Protein AF-A0A1S1QN30-F1 (afdb_monomer)

Radius of gyration: 29.21 Å; Cα contacts (8 Å, |Δi|>4): 548; chains: 1; bounding box: 42×53×126 Å

Solvent-accessible surface area (backbone atoms only — not comparable to full-atom values): 10586 Å² total; per-residue (Å²): 135,83,89,86,88,84,90,83,82,92,78,92,79,86,80,78,81,79,80,76,79,77,76,73,76,76,69,74,82,75,73,78,68,61,15,25,6,24,27,36,35,36,37,56,84,62,69,38,72,67,46,51,60,7,27,18,94,65,53,40,64,34,69,43,74,57,47,77,44,89,93,39,38,38,30,34,45,30,37,15,28,8,41,53,45,30,8,28,5,30,36,25,46,36,38,34,47,75,49,100,63,28,34,41,36,25,54,29,36,29,11,34,24,37,38,38,85,90,78,63,45,62,48,71,54,31,39,32,37,80,23,33,35,44,39,93,69,73,65,45,76,50,62,47,68,47,56,77,55,38,73,44,79,43,86,101,42,34,39,38,28,30,21,32,68,47,74,45,99,81,48,32,38,36,33,23,24,36,34,38,30,32,72,86,59,51,31,36,40,40,32,11,26,9,24,23,30,50,55,78,64,126

Structure (mmCIF, N/CA/C/O backbone):
data_AF-A0A1S1QN30-F1
#
_entry.id   AF-A0A1S1QN30-F1
#
loop_
_atom_site.group_PDB
_atom_site.id
_atom_site.type_symbol
_atom_site.label_atom_id
_atom_site.label_alt_id
_atom_site.label_comp_id
_atom_site.label_asym_id
_atom_site.label_entity_id
_atom_site.label_seq_id
_atom_site.pdbx_PDB_ins_code
_atom_site.Cartn_x
_atom_site.Cartn_y
_atom_site.Cartn_z
_atom_site.occupancy
_atom_site.B_iso_or_equiv
_atom_site.auth_seq_id
_atom_site.auth_comp_id
_atom_site.auth_asym_id
_atom_site.auth_atom_id
_atom_site.pdbx_PDB_model_num
ATOM 1 N N . MET A 1 1 ? 1.789 -26.932 -103.832 1.00 38.31 1 MET A N 1
ATOM 2 C CA . MET A 1 1 ? 2.333 -28.184 -103.252 1.00 38.31 1 MET A CA 1
ATOM 3 C C . MET A 1 1 ? 2.289 -28.037 -101.737 1.00 38.31 1 MET A C 1
ATOM 5 O O . MET A 1 1 ? 2.856 -27.086 -101.236 1.00 38.31 1 MET A O 1
ATOM 9 N N . LYS A 1 2 ? 1.323 -28.668 -101.064 1.00 40.94 2 LYS A N 1
ATOM 10 C CA . LYS A 1 2 ? 1.320 -30.046 -100.522 1.00 40.94 2 LYS A CA 1
ATOM 11 C C . LYS A 1 2 ? 1.874 -30.065 -99.084 1.00 40.94 2 LYS A C 1
ATOM 13 O O . LYS A 1 2 ? 3.037 -29.765 -98.858 1.00 40.94 2 LYS A O 1
ATOM 18 N N . LEU A 1 3 ? 0.960 -30.361 -98.155 1.00 45.25 3 LEU A N 1
ATOM 19 C CA . LEU A 1 3 ? 1.112 -30.476 -96.702 1.00 45.25 3 LEU A CA 1
ATOM 20 C C . LEU A 1 3 ? 2.223 -31.449 -96.284 1.00 45.25 3 LEU A C 1
ATOM 22 O O . LEU A 1 3 ? 2.358 -32.491 -96.918 1.00 45.25 3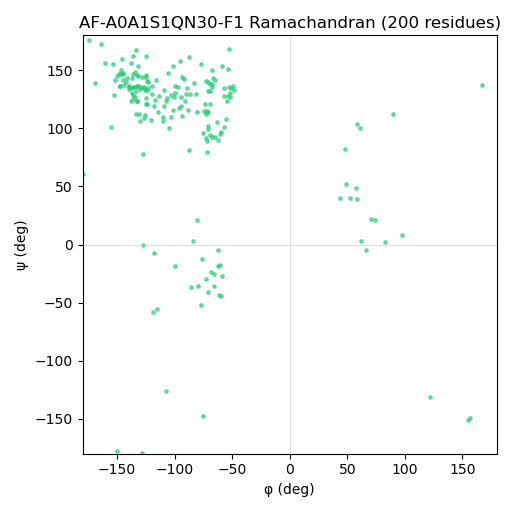 LEU A O 1
ATOM 26 N N . MET A 1 4 ? 2.849 -31.210 -95.123 1.00 40.44 4 MET A N 1
ATOM 27 C CA . MET A 1 4 ? 2.831 -32.198 -94.031 1.00 40.44 4 MET A CA 1
ATOM 28 C C . MET A 1 4 ? 3.371 -31.644 -92.692 1.00 40.44 4 MET A C 1
ATOM 30 O O . MET A 1 4 ? 4.378 -30.939 -92.688 1.00 40.44 4 MET A O 1
ATOM 34 N N . PRO A 1 5 ? 2.725 -31.978 -91.556 1.00 56.19 5 PRO A N 1
ATOM 35 C CA . PRO A 1 5 ? 3.106 -31.560 -90.209 1.00 56.19 5 PRO A CA 1
ATOM 36 C C . PRO A 1 5 ? 3.977 -32.615 -89.502 1.00 56.19 5 PRO A C 1
ATOM 38 O O . PRO A 1 5 ? 3.878 -33.809 -89.785 1.00 56.19 5 PRO A O 1
ATOM 41 N N . ARG A 1 6 ? 4.757 -32.200 -88.497 1.00 50.62 6 ARG A N 1
ATOM 42 C CA . ARG A 1 6 ? 5.312 -33.109 -87.479 1.00 50.62 6 ARG A CA 1
ATOM 43 C C . ARG A 1 6 ? 4.950 -32.607 -86.083 1.00 50.62 6 ARG A C 1
ATOM 45 O O . ARG A 1 6 ? 5.416 -31.563 -85.646 1.00 50.62 6 ARG A O 1
ATOM 52 N N . ARG A 1 7 ? 4.089 -33.371 -85.406 1.00 50.00 7 ARG A N 1
ATOM 53 C CA . ARG A 1 7 ? 3.868 -33.327 -83.955 1.00 50.00 7 ARG A CA 1
ATOM 54 C C . ARG A 1 7 ? 4.846 -34.292 -83.284 1.00 50.00 7 ARG A C 1
ATOM 56 O O . ARG A 1 7 ? 4.927 -35.430 -83.730 1.00 50.00 7 ARG A O 1
ATOM 63 N N . ALA A 1 8 ? 5.489 -33.853 -82.206 1.00 44.16 8 ALA A N 1
ATOM 64 C CA . ALA A 1 8 ? 5.934 -34.606 -81.018 1.00 44.16 8 ALA A CA 1
ATOM 65 C C . ALA A 1 8 ? 6.903 -33.676 -80.257 1.00 44.16 8 ALA A C 1
ATOM 67 O O . ALA A 1 8 ? 7.701 -33.007 -80.892 1.00 44.16 8 ALA A O 1
ATOM 68 N N . GLY A 1 9 ? 6.901 -33.527 -78.940 1.00 44.12 9 GLY A N 1
ATOM 69 C CA . GLY A 1 9 ? 6.248 -34.288 -77.895 1.00 44.12 9 GLY A C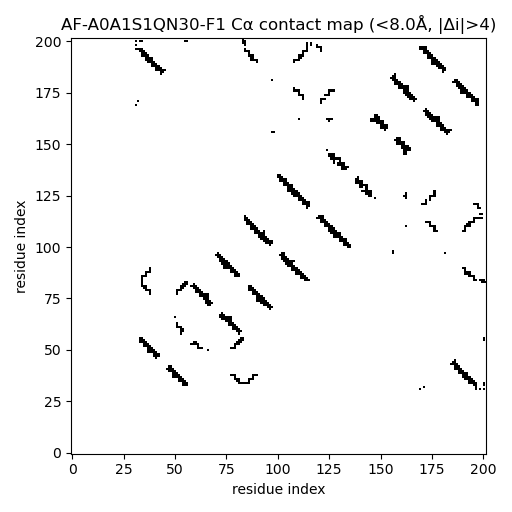A 1
ATOM 70 C C . GLY A 1 9 ? 6.224 -33.490 -76.589 1.00 44.12 9 GLY A C 1
ATOM 71 O O . GLY A 1 9 ? 6.760 -32.392 -76.477 1.00 44.12 9 GLY A O 1
ATOM 72 N N . ARG A 1 10 ? 5.506 -34.067 -75.632 1.00 49.38 10 ARG A N 1
ATOM 73 C CA . ARG A 1 10 ? 5.220 -33.574 -74.286 1.00 49.38 10 ARG A CA 1
ATOM 74 C C . ARG A 1 10 ? 6.487 -33.530 -73.421 1.00 49.38 10 ARG A C 1
ATOM 76 O O . ARG A 1 10 ? 7.163 -34.545 -73.364 1.00 49.38 10 ARG A O 1
ATOM 83 N N . CYS A 1 11 ? 6.687 -32.437 -72.683 1.00 44.84 11 CYS A N 1
ATOM 84 C CA . CYS A 1 11 ? 7.330 -32.356 -71.357 1.00 44.84 11 CYS A CA 1
ATOM 85 C C . CYS A 1 11 ? 6.768 -31.074 -70.706 1.00 44.84 11 CYS A C 1
ATOM 87 O O . CYS A 1 11 ? 6.954 -29.989 -71.239 1.00 44.84 11 CYS A O 1
ATOM 89 N N . ALA A 1 12 ? 5.803 -31.160 -69.788 1.00 48.84 12 ALA A N 1
ATOM 90 C CA . ALA A 1 12 ? 6.022 -31.311 -68.346 1.00 48.84 12 ALA A CA 1
ATOM 91 C C . ALA A 1 12 ? 6.859 -30.157 -67.762 1.00 48.84 12 ALA A C 1
ATOM 93 O O . ALA A 1 12 ? 8.070 -30.109 -67.933 1.00 48.84 12 ALA A O 1
ATOM 94 N N . GLY A 1 13 ? 6.183 -29.240 -67.068 1.00 41.66 13 GLY A N 1
ATOM 95 C CA . GLY A 1 13 ? 6.797 -28.108 -66.377 1.00 41.66 13 GLY A CA 1
ATOM 96 C C . GLY A 1 13 ? 5.739 -27.260 -65.681 1.00 41.66 13 GLY A C 1
ATOM 97 O O . GLY A 1 13 ? 5.527 -26.109 -66.038 1.00 41.66 13 GLY A O 1
ATOM 98 N N . ILE A 1 14 ? 5.008 -27.863 -64.741 1.00 47.94 14 ILE A N 1
ATOM 99 C CA . ILE A 1 14 ? 4.098 -27.145 -63.846 1.00 47.94 14 ILE A CA 1
ATOM 100 C C . ILE A 1 14 ? 4.981 -26.348 -62.880 1.00 47.94 14 ILE A C 1
ATOM 102 O O . ILE A 1 14 ? 5.512 -26.911 -61.927 1.00 47.94 14 ILE A O 1
ATOM 106 N N . LEU A 1 15 ? 5.168 -25.052 -63.132 1.00 43.28 15 LEU A N 1
ATOM 107 C CA . LEU A 1 15 ? 5.733 -24.130 -62.149 1.00 43.28 15 LEU A CA 1
ATOM 108 C C . LEU A 1 15 ? 4.573 -23.587 -61.301 1.00 43.28 15 LEU A C 1
ATOM 110 O O . LEU A 1 15 ? 4.017 -22.525 -61.571 1.00 43.28 15 LEU A O 1
ATOM 114 N N . ALA A 1 16 ? 4.150 -24.364 -60.306 1.00 51.06 16 ALA A N 1
ATOM 115 C CA . ALA A 1 16 ? 3.256 -23.873 -59.267 1.00 51.06 16 ALA A CA 1
ATOM 116 C C . ALA A 1 16 ? 4.079 -22.993 -58.317 1.00 51.06 16 ALA A C 1
ATOM 118 O O . ALA A 1 16 ? 4.755 -23.491 -57.419 1.00 51.06 16 ALA A O 1
ATOM 119 N N . ILE A 1 17 ? 4.061 -21.679 -58.541 1.00 50.22 17 ILE A N 1
ATOM 120 C CA . ILE A 1 17 ? 4.583 -20.702 -57.582 1.00 50.22 17 ILE A CA 1
ATOM 121 C C . ILE A 1 17 ? 3.586 -20.658 -56.421 1.00 50.22 17 ILE A C 1
ATOM 123 O O . ILE A 1 17 ? 2.591 -19.937 -56.455 1.00 50.22 17 ILE A O 1
ATOM 127 N N . ALA A 1 18 ? 3.830 -21.481 -55.403 1.00 48.38 18 ALA A N 1
ATOM 128 C CA . ALA A 1 18 ? 3.188 -21.349 -54.107 1.00 48.38 18 ALA A CA 1
ATOM 129 C C . ALA A 1 18 ? 3.773 -20.110 -53.415 1.00 48.38 18 ALA A C 1
ATOM 131 O O . ALA A 1 18 ? 4.780 -20.183 -52.714 1.00 48.38 18 ALA A O 1
ATOM 132 N N . ALA A 1 19 ? 3.160 -18.950 -53.649 1.00 47.53 19 ALA A N 1
ATOM 133 C CA . ALA A 1 19 ? 3.394 -17.752 -52.856 1.00 47.53 19 ALA A CA 1
ATOM 134 C C . ALA A 1 19 ? 2.750 -17.951 -51.474 1.00 47.53 19 ALA A C 1
ATOM 136 O O . ALA A 1 19 ? 1.635 -17.506 -51.210 1.00 47.53 19 ALA A O 1
ATOM 137 N N . GLY A 1 20 ? 3.438 -18.689 -50.602 1.00 47.06 20 GLY A N 1
ATOM 138 C CA . GLY A 1 20 ? 3.134 -18.722 -49.180 1.00 47.06 20 GLY A CA 1
ATOM 139 C C . GLY A 1 20 ? 3.498 -17.370 -48.586 1.00 47.06 20 GLY A C 1
ATOM 140 O O . GLY A 1 20 ? 4.654 -17.133 -48.249 1.00 47.06 20 GLY A O 1
ATOM 141 N N . VAL A 1 21 ? 2.523 -16.466 -48.494 1.00 51.78 21 VAL A N 1
ATOM 142 C CA . VAL A 1 21 ? 2.657 -15.250 -47.694 1.00 51.78 21 VAL A CA 1
ATOM 143 C C . VAL A 1 21 ? 2.713 -15.704 -46.241 1.00 51.78 21 VAL A C 1
ATOM 145 O O . VAL A 1 21 ? 1.689 -15.919 -45.596 1.00 51.78 21 VAL A O 1
ATOM 148 N N . ALA A 1 22 ? 3.928 -15.915 -45.740 1.00 50.66 22 ALA A N 1
ATOM 149 C CA . ALA A 1 22 ? 4.174 -15.971 -44.315 1.00 50.66 22 ALA A CA 1
ATOM 150 C C . ALA A 1 22 ? 3.859 -14.575 -43.773 1.00 50.66 22 ALA A C 1
ATOM 152 O O . ALA A 1 22 ? 4.702 -13.679 -43.786 1.00 50.66 22 ALA A O 1
ATOM 153 N N . PHE A 1 23 ? 2.617 -14.373 -43.335 1.00 45.59 23 PHE A N 1
ATOM 154 C CA . PHE A 1 23 ? 2.316 -13.332 -42.371 1.00 45.59 23 PHE A CA 1
ATOM 155 C C . PHE A 1 23 ? 3.096 -13.701 -41.111 1.00 45.59 23 PHE A C 1
ATOM 157 O O . PHE A 1 23 ? 2.627 -14.468 -40.273 1.00 45.59 23 PHE A O 1
ATOM 164 N N . ALA A 1 24 ? 4.329 -13.204 -41.014 1.00 49.50 24 ALA A N 1
ATOM 165 C CA . ALA A 1 24 ? 4.974 -13.035 -39.733 1.00 49.50 24 ALA A CA 1
ATOM 166 C C . ALA A 1 24 ? 4.031 -12.131 -38.943 1.00 49.50 24 ALA A C 1
ATOM 168 O O . ALA A 1 24 ? 3.930 -10.934 -39.214 1.00 49.50 24 ALA A O 1
ATOM 169 N N . ALA A 1 25 ? 3.247 -12.736 -38.054 1.00 46.00 25 ALA A N 1
ATOM 170 C CA . ALA A 1 25 ? 2.504 -12.005 -37.057 1.00 46.00 25 ALA A CA 1
ATOM 171 C C . ALA A 1 25 ? 3.557 -11.253 -36.244 1.00 46.00 25 ALA A C 1
ATOM 173 O O . ALA A 1 25 ? 4.218 -11.831 -35.385 1.00 46.00 25 ALA A O 1
ATOM 174 N N . ALA A 1 26 ? 3.774 -9.983 -36.585 1.00 47.62 26 ALA A N 1
ATOM 175 C CA . ALA A 1 26 ? 4.404 -9.047 -35.684 1.00 47.62 26 ALA A CA 1
ATOM 176 C C . ALA A 1 26 ? 3.472 -8.999 -34.477 1.00 47.62 26 ALA A C 1
ATOM 178 O O . ALA A 1 26 ? 2.426 -8.351 -34.508 1.00 47.62 26 ALA A O 1
ATOM 179 N N . SER A 1 27 ? 3.788 -9.796 -33.458 1.00 44.19 27 SER A N 1
ATOM 180 C CA . SER A 1 27 ? 3.180 -9.643 -32.149 1.00 44.19 27 SER A CA 1
ATOM 181 C C . SER A 1 27 ? 3.352 -8.171 -31.776 1.00 44.19 27 SER A C 1
ATOM 183 O O . SER A 1 27 ? 4.473 -7.666 -31.910 1.00 44.19 27 SER A O 1
ATOM 185 N N . PRO A 1 28 ? 2.273 -7.461 -31.402 1.00 49.44 28 PRO A N 1
ATOM 186 C CA . PRO A 1 28 ? 2.380 -6.064 -31.021 1.00 49.44 28 PRO A CA 1
ATOM 187 C C . PRO A 1 28 ? 3.478 -5.954 -29.968 1.00 49.44 28 PRO A C 1
ATOM 189 O O . PRO A 1 28 ? 3.508 -6.748 -29.027 1.00 49.44 28 PRO A O 1
ATOM 192 N N . ALA A 1 29 ? 4.411 -5.022 -30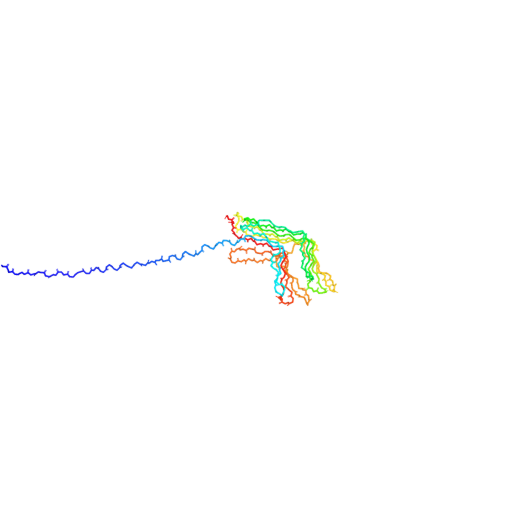.167 1.00 51.94 29 ALA A N 1
ATOM 193 C CA . ALA A 1 29 ? 5.360 -4.663 -29.129 1.00 51.94 29 ALA A CA 1
ATOM 194 C C . ALA A 1 29 ? 4.520 -4.264 -27.914 1.00 51.94 29 ALA A C 1
ATOM 196 O O . ALA A 1 29 ? 3.798 -3.268 -27.963 1.00 51.94 29 ALA A O 1
ATOM 197 N N . SER A 1 30 ? 4.517 -5.110 -26.884 1.00 56.66 30 SER A N 1
ATOM 198 C CA . SER A 1 30 ? 3.850 -4.792 -25.631 1.00 56.66 30 SER A CA 1
ATOM 199 C C . SER A 1 30 ? 4.581 -3.582 -25.082 1.00 56.66 30 SER A C 1
ATOM 201 O O . SER A 1 30 ? 5.732 -3.700 -24.671 1.00 56.66 30 SER A O 1
ATOM 203 N N . ALA A 1 31 ? 3.957 -2.409 -25.169 1.00 61.09 31 ALA A N 1
ATOM 204 C CA . ALA A 1 31 ? 4.489 -1.225 -24.527 1.00 61.09 31 ALA A CA 1
ATOM 205 C C . ALA A 1 31 ? 4.623 -1.546 -23.038 1.00 61.09 31 ALA A C 1
ATOM 207 O O . ALA A 1 31 ? 3.683 -2.054 -22.422 1.00 61.09 31 ALA A O 1
ATOM 208 N N . ALA A 1 32 ? 5.814 -1.315 -22.502 1.00 67.44 32 ALA A N 1
ATOM 209 C CA . ALA A 1 32 ? 6.102 -1.489 -21.095 1.00 67.44 32 ALA A CA 1
ATOM 210 C C . ALA A 1 32 ? 5.075 -0.687 -20.268 1.00 67.44 32 ALA A C 1
ATOM 212 O O . ALA A 1 32 ? 4.848 0.497 -20.527 1.00 67.44 32 ALA A O 1
ATOM 213 N N . SER A 1 33 ? 4.420 -1.348 -19.307 1.00 78.06 33 SER A N 1
ATOM 214 C CA . SER A 1 33 ? 3.526 -0.722 -18.328 1.00 78.06 33 SER A CA 1
ATOM 215 C C . SER A 1 33 ? 4.200 0.504 -17.681 1.00 78.06 33 SER A C 1
ATOM 217 O O . SER A 1 33 ? 5.381 0.418 -17.335 1.00 78.06 33 SER A O 1
ATOM 219 N N . PRO A 1 34 ? 3.499 1.641 -17.516 1.00 86.00 34 PRO A N 1
ATOM 220 C CA . PRO A 1 34 ? 4.087 2.845 -16.939 1.00 86.00 34 PRO A CA 1
ATOM 221 C C . PRO A 1 34 ? 4.432 2.653 -15.457 1.00 86.00 34 PRO A C 1
ATOM 223 O O . PRO A 1 34 ? 3.737 1.933 -14.735 1.00 86.00 34 PRO A O 1
ATOM 226 N N . ASN A 1 35 ? 5.460 3.358 -14.981 1.00 91.31 35 ASN A N 1
ATOM 227 C CA . ASN A 1 35 ? 5.722 3.466 -13.547 1.00 91.31 35 ASN A CA 1
ATOM 228 C C . ASN A 1 35 ? 4.665 4.379 -12.930 1.00 91.31 35 ASN A C 1
ATOM 230 O O . ASN A 1 35 ? 4.269 5.379 -13.532 1.00 91.31 35 ASN A O 1
ATOM 234 N N . ARG A 1 36 ? 4.185 4.041 -11.735 1.00 94.44 36 ARG A N 1
ATOM 235 C CA . ARG A 1 36 ? 3.039 4.726 -11.128 1.00 94.44 36 ARG A CA 1
ATOM 236 C C . ARG A 1 36 ? 3.112 4.713 -9.611 1.00 94.44 36 ARG A C 1
ATOM 238 O O . ARG A 1 36 ? 3.540 3.728 -9.019 1.00 94.44 36 ARG A O 1
ATOM 245 N N . ALA A 1 37 ? 2.658 5.780 -8.971 1.00 95.94 37 ALA A N 1
ATOM 246 C CA . ALA A 1 37 ? 2.544 5.862 -7.522 1.00 95.94 37 ALA A CA 1
ATOM 247 C C . ALA A 1 37 ? 1.207 6.482 -7.115 1.00 95.94 37 ALA A C 1
ATOM 249 O O . ALA A 1 37 ? 0.840 7.518 -7.656 1.00 95.94 37 ALA A O 1
ATOM 250 N N . ASP A 1 38 ? 0.537 5.889 -6.123 1.00 96.00 38 ASP A N 1
ATOM 251 C CA . ASP A 1 38 ? -0.718 6.403 -5.560 1.00 96.00 38 ASP A CA 1
ATOM 252 C C . ASP A 1 38 ? -0.599 6.611 -4.061 1.00 96.00 38 ASP A C 1
ATOM 254 O O . ASP A 1 38 ? -0.077 5.745 -3.352 1.00 96.00 38 ASP A O 1
ATOM 258 N N . ALA A 1 39 ? -1.187 7.686 -3.544 1.00 94.75 39 ALA A N 1
ATOM 259 C CA . ALA A 1 39 ? -1.284 7.854 -2.102 1.00 94.75 39 ALA A CA 1
ATOM 260 C C . ALA A 1 39 ? -2.391 6.977 -1.501 1.00 94.75 39 ALA A C 1
ATOM 262 O O . ALA A 1 39 ? -2.136 6.232 -0.555 1.00 94.75 39 ALA A O 1
ATOM 263 N N . VAL A 1 40 ? -3.616 7.043 -2.029 1.00 93.94 40 VAL A N 1
ATOM 264 C CA . VAL A 1 40 ? -4.773 6.302 -1.493 1.00 93.94 40 VAL A CA 1
ATOM 265 C C . VAL A 1 40 ? -5.667 5.837 -2.631 1.00 93.94 40 VAL A C 1
ATOM 267 O O . VAL A 1 40 ? -5.973 6.611 -3.527 1.00 93.94 40 VAL A O 1
ATOM 270 N N . ARG A 1 41 ? -6.150 4.598 -2.570 1.00 94.00 41 ARG A N 1
ATOM 271 C CA . ARG A 1 41 ? -7.196 4.088 -3.461 1.00 94.00 41 ARG A CA 1
ATOM 272 C C . ARG A 1 41 ? -8.168 3.218 -2.676 1.00 94.00 41 ARG A C 1
ATOM 274 O O . ARG A 1 41 ? -7.753 2.376 -1.877 1.00 94.00 41 ARG A O 1
ATOM 281 N N . LEU A 1 42 ? -9.453 3.431 -2.921 1.00 92.00 42 LEU A N 1
ATOM 282 C CA . LEU A 1 42 ? -10.565 2.736 -2.286 1.00 92.00 42 LEU A CA 1
ATOM 283 C C . LEU A 1 42 ? -11.366 2.030 -3.374 1.00 92.00 42 LEU A C 1
ATOM 285 O O . LEU A 1 42 ? -11.609 2.597 -4.430 1.00 92.00 42 LEU A O 1
ATOM 289 N N . SER A 1 43 ? -11.760 0.788 -3.137 1.00 91.56 43 SER A N 1
ATOM 290 C CA . SER A 1 43 ? -12.558 0.023 -4.096 1.00 91.56 43 SER A CA 1
ATOM 291 C C . SER A 1 43 ? -13.544 -0.874 -3.360 1.00 91.56 43 SER A C 1
ATOM 293 O O . SER A 1 43 ? -13.239 -1.370 -2.275 1.00 91.56 43 SER A O 1
ATOM 295 N N . GLY A 1 44 ? -14.719 -1.099 -3.946 1.00 89.06 44 GLY A N 1
ATOM 296 C CA . GLY A 1 44 ? -15.781 -1.902 -3.342 1.00 89.06 44 GLY A CA 1
ATOM 297 C C . GLY A 1 44 ? -17.074 -1.110 -3.190 1.00 89.06 44 GLY A C 1
ATOM 298 O O . GLY A 1 44 ? -17.522 -0.483 -4.145 1.00 89.06 44 GLY A O 1
ATOM 299 N N . ILE A 1 45 ? -17.680 -1.154 -1.998 1.00 85.69 45 ILE A N 1
ATOM 300 C CA . ILE A 1 45 ? -18.931 -0.429 -1.693 1.00 85.69 45 ILE A CA 1
ATOM 301 C C . ILE A 1 45 ? -18.754 1.082 -1.887 1.00 85.69 45 ILE A C 1
ATOM 303 O O . ILE A 1 45 ? -19.615 1.741 -2.468 1.00 85.69 45 ILE A O 1
ATOM 307 N N . VAL A 1 46 ? -17.633 1.615 -1.401 1.00 80.25 46 VAL A N 1
ATOM 308 C CA . VAL A 1 46 ? -17.201 2.987 -1.652 1.00 80.25 46 VAL A CA 1
ATOM 309 C C . VAL A 1 46 ? -16.069 2.918 -2.664 1.00 80.25 46 VAL A C 1
ATOM 311 O O . VAL A 1 46 ? -14.936 2.578 -2.327 1.00 80.25 46 VAL A O 1
ATOM 314 N N . ASP A 1 47 ? -16.396 3.197 -3.922 1.00 84.81 47 ASP A N 1
ATOM 315 C CA . ASP A 1 47 ? -15.394 3.312 -4.973 1.00 84.81 47 ASP A CA 1
ATOM 316 C C . ASP A 1 47 ? -14.888 4.750 -5.023 1.00 84.81 47 ASP A C 1
ATOM 318 O O . ASP A 1 47 ? -15.637 5.695 -5.284 1.00 84.81 47 ASP A O 1
ATOM 322 N N . HIS A 1 48 ? -13.608 4.908 -4.722 1.00 82.69 48 HIS A N 1
ATOM 323 C CA . HIS A 1 48 ? -12.920 6.178 -4.813 1.00 82.69 48 HIS A CA 1
ATOM 324 C C . HIS A 1 48 ? -11.602 5.917 -5.526 1.00 82.69 48 HIS A C 1
ATOM 326 O O . HIS A 1 48 ? -10.706 5.245 -5.002 1.00 82.69 48 HIS A O 1
ATOM 332 N N . GLY A 1 49 ? -11.510 6.473 -6.736 1.00 84.50 49 GLY A N 1
ATOM 333 C CA . GLY A 1 49 ? -10.312 6.408 -7.557 1.00 84.50 49 GLY A CA 1
ATOM 334 C C . GLY A 1 49 ? -9.059 6.889 -6.815 1.00 84.50 49 GLY A C 1
ATOM 335 O O . GLY A 1 49 ? -9.153 7.470 -5.729 1.00 84.50 49 GLY A O 1
ATOM 336 N N . PRO A 1 50 ? -7.877 6.639 -7.392 1.00 85.44 50 PRO A N 1
ATOM 337 C CA . PRO A 1 50 ? -6.613 7.018 -6.783 1.00 85.44 50 PRO A CA 1
ATOM 338 C C . PRO A 1 50 ? -6.610 8.514 -6.453 1.00 85.44 50 PRO A C 1
ATOM 340 O O . PRO A 1 50 ? -6.851 9.371 -7.303 1.00 85.44 50 PRO A O 1
ATOM 343 N N . VAL A 1 51 ? -6.376 8.817 -5.183 1.00 88.56 51 VAL A N 1
ATOM 344 C CA . VAL A 1 51 ? -6.243 10.175 -4.673 1.00 88.56 51 VAL A CA 1
ATOM 345 C C . VAL A 1 51 ? -4.757 10.476 -4.625 1.00 88.56 51 VAL A C 1
ATOM 347 O O . VAL A 1 51 ? -4.032 9.807 -3.892 1.00 88.56 51 VAL A O 1
ATOM 350 N N . VAL A 1 52 ? -4.338 11.479 -5.401 1.00 91.62 52 VAL A N 1
ATOM 351 C CA . VAL A 1 52 ? -2.932 11.823 -5.669 1.00 91.62 52 VAL A CA 1
ATOM 352 C C . VAL A 1 52 ? -2.200 10.662 -6.343 1.00 91.62 52 VAL A C 1
ATOM 354 O O . VAL A 1 52 ? -1.786 9.699 -5.700 1.00 91.62 52 VAL A O 1
ATOM 357 N N . GLU A 1 53 ? -2.060 10.773 -7.660 1.00 94.69 53 GLU A N 1
ATOM 358 C CA . GLU A 1 53 ? -1.414 9.786 -8.520 1.00 94.69 53 GLU A CA 1
ATOM 359 C C . GLU A 1 53 ? -0.277 10.450 -9.292 1.00 94.69 53 GLU A C 1
ATOM 361 O O . GLU A 1 53 ? -0.470 11.520 -9.858 1.00 94.69 53 GLU A O 1
ATOM 366 N N . SER A 1 54 ? 0.883 9.804 -9.357 1.00 94.94 54 SER A N 1
ATOM 367 C CA . SER A 1 54 ? 1.977 10.157 -10.269 1.00 94.94 54 SER A CA 1
ATOM 368 C C . SER A 1 54 ? 2.211 9.021 -11.254 1.00 94.94 54 SER A C 1
ATOM 370 O O . SER A 1 54 ? 2.156 7.853 -10.870 1.00 94.94 54 SER A O 1
ATOM 372 N N . THR A 1 55 ? 2.509 9.346 -12.509 1.00 93.06 55 THR A N 1
ATOM 373 C CA . THR A 1 55 ? 2.775 8.372 -13.575 1.00 93.06 55 THR A CA 1
ATOM 374 C C . THR A 1 55 ? 4.000 8.763 -14.388 1.00 93.06 55 THR A C 1
ATOM 376 O O . THR A 1 55 ? 4.307 9.939 -14.566 1.00 93.06 55 THR A O 1
ATOM 379 N N . TYR A 1 56 ? 4.711 7.764 -14.901 1.00 89.12 56 TYR A N 1
ATOM 380 C CA . TYR A 1 56 ? 5.796 7.953 -15.847 1.00 89.12 56 TYR A CA 1
ATOM 381 C C . TYR A 1 56 ? 5.674 6.950 -17.005 1.00 89.12 56 TYR A C 1
ATOM 383 O O . TYR A 1 56 ? 5.609 5.747 -16.738 1.00 89.12 56 TYR A O 1
ATOM 391 N N . PRO A 1 57 ? 5.685 7.408 -18.273 1.00 83.31 57 PRO A N 1
ATOM 392 C CA . PRO A 1 57 ? 5.753 8.811 -18.704 1.00 83.31 57 PRO A CA 1
ATOM 393 C C . PRO A 1 57 ? 4.453 9.577 -18.379 1.00 83.31 57 PRO A C 1
ATOM 395 O O . PRO A 1 57 ? 3.363 9.083 -18.652 1.00 83.31 57 PRO A O 1
ATOM 398 N N . GLY A 1 58 ? 4.562 10.771 -17.783 1.00 83.62 58 GLY A N 1
ATOM 399 C CA . GLY A 1 58 ? 3.414 11.538 -17.280 1.00 83.62 58 GLY A CA 1
ATOM 400 C C . GLY A 1 58 ? 3.792 12.529 -16.175 1.00 83.62 58 GLY A C 1
ATOM 401 O O . GLY A 1 58 ? 4.919 13.036 -16.141 1.00 83.62 58 GLY A O 1
ATOM 402 N N . ASP A 1 59 ? 2.853 12.789 -15.264 1.00 82.62 59 ASP A N 1
ATOM 403 C CA . ASP A 1 59 ? 3.082 13.631 -14.089 1.00 82.62 59 ASP A CA 1
ATOM 404 C C . ASP A 1 59 ? 3.993 12.904 -13.096 1.00 82.62 59 ASP A C 1
ATOM 406 O O . ASP A 1 59 ? 3.577 12.005 -12.364 1.00 82.62 59 ASP A O 1
ATOM 410 N N . SER A 1 60 ? 5.268 13.287 -13.091 1.00 89.12 60 SER A N 1
ATOM 411 C CA . SER A 1 60 ? 6.311 12.578 -12.340 1.00 89.12 60 SER A CA 1
ATOM 412 C C . SER A 1 60 ? 6.288 12.859 -10.833 1.00 89.12 60 SER A C 1
ATOM 414 O O . SER A 1 60 ? 6.980 12.182 -10.071 1.00 89.12 60 SER A O 1
ATOM 416 N N . TRP A 1 61 ? 5.530 13.868 -10.398 1.00 94.19 61 TRP A N 1
ATOM 417 C CA . TRP A 1 61 ? 5.426 14.285 -9.005 1.00 94.19 61 TRP A CA 1
ATOM 418 C C . TRP A 1 61 ? 4.073 14.943 -8.738 1.00 94.19 61 TRP A C 1
ATOM 420 O O . TRP A 1 61 ? 3.710 15.886 -9.436 1.00 94.19 61 TRP A O 1
ATOM 430 N N . ASN A 1 62 ? 3.375 14.478 -7.702 1.00 95.00 62 ASN A N 1
ATOM 431 C CA . ASN A 1 62 ? 2.121 15.053 -7.224 1.00 95.00 62 ASN A CA 1
ATOM 432 C C . ASN A 1 62 ? 2.027 14.948 -5.700 1.00 95.00 62 ASN A C 1
ATOM 434 O O . ASN A 1 62 ? 2.395 13.923 -5.115 1.00 95.00 62 ASN A O 1
ATOM 438 N N . ASP A 1 63 ? 1.483 15.980 -5.062 1.00 95.81 63 ASP A N 1
ATOM 439 C CA . ASP A 1 63 ? 1.284 16.053 -3.620 1.00 95.81 63 ASP A CA 1
ATOM 440 C C . ASP A 1 63 ? -0.103 16.598 -3.242 1.00 95.81 63 ASP A C 1
ATOM 442 O O . ASP A 1 63 ? -0.825 17.197 -4.039 1.00 95.81 63 ASP A O 1
ATOM 446 N N . ALA A 1 64 ? -0.502 16.349 -1.997 1.00 94.62 64 ALA A N 1
ATOM 447 C CA . ALA A 1 64 ? -1.626 17.033 -1.371 1.00 94.62 64 ALA A CA 1
ATOM 448 C C . ALA A 1 64 ? -1.346 17.236 0.116 1.00 94.62 64 ALA A C 1
ATOM 450 O O . ALA A 1 64 ? -0.705 16.416 0.772 1.00 94.62 64 ALA A O 1
ATOM 451 N N . THR A 1 65 ? -1.850 18.335 0.669 1.00 94.31 65 THR A N 1
ATOM 452 C CA . THR A 1 65 ? -1.650 18.686 2.082 1.00 94.31 65 THR A CA 1
ATOM 453 C C . THR A 1 65 ? -2.452 17.801 3.032 1.00 94.31 65 THR A C 1
ATOM 455 O O . THR A 1 65 ? -2.027 17.580 4.166 1.00 94.31 65 THR A O 1
ATOM 458 N N . SER A 1 66 ? -3.602 17.299 2.584 1.00 93.12 66 SER A N 1
ATOM 459 C CA . SER A 1 66 ? -4.418 16.327 3.301 1.00 93.12 66 SER A CA 1
ATOM 460 C C . SER A 1 66 ? -5.383 15.608 2.363 1.00 93.12 66 SER A C 1
ATOM 462 O O . SER A 1 66 ? -5.764 16.119 1.309 1.00 93.12 66 SER A O 1
ATOM 464 N N . ILE A 1 67 ? -5.803 14.414 2.776 1.00 92.00 67 ILE A N 1
ATOM 465 C CA . ILE A 1 67 ? -6.887 13.653 2.154 1.00 92.00 67 ILE A CA 1
ATOM 466 C C . ILE A 1 67 ? -7.919 13.361 3.235 1.00 92.00 67 ILE A C 1
ATOM 468 O O . ILE A 1 67 ? -7.575 12.904 4.323 1.00 92.00 67 ILE A O 1
ATOM 472 N N . SER A 1 68 ? -9.196 13.584 2.941 1.00 92.38 68 SER A N 1
ATOM 473 C CA . SER A 1 68 ? -10.277 13.181 3.832 1.00 92.38 68 SER A CA 1
ATOM 474 C C . SER A 1 68 ? -11.424 12.582 3.034 1.00 92.38 68 SER A C 1
ATOM 476 O O . SER A 1 68 ? -11.970 13.213 2.132 1.00 92.38 68 SER A O 1
ATOM 478 N N . VAL A 1 69 ? -11.779 11.352 3.387 1.00 87.06 69 VAL A N 1
ATOM 479 C CA . VAL A 1 69 ? -12.992 10.661 2.968 1.00 87.06 69 VAL A CA 1
ATOM 480 C C . VAL A 1 69 ? -13.868 10.559 4.215 1.00 87.06 69 VAL A C 1
ATOM 482 O O . VAL A 1 69 ? -13.503 9.829 5.147 1.00 87.06 69 VAL A O 1
ATOM 485 N N . PRO A 1 70 ? -14.985 11.308 4.282 1.00 85.75 70 PRO A N 1
ATOM 486 C CA . PRO A 1 70 ? -15.820 11.375 5.472 1.00 85.75 70 PRO A CA 1
ATOM 487 C C . PRO A 1 70 ? -16.154 9.991 6.030 1.00 85.75 70 PRO A C 1
ATOM 489 O O . PRO A 1 70 ? -16.532 9.088 5.289 1.00 85.75 70 PRO A O 1
ATOM 492 N N . SER A 1 71 ? -16.000 9.841 7.348 1.00 82.81 71 SER A N 1
ATOM 493 C CA . SER A 1 71 ? -16.289 8.613 8.106 1.00 82.81 71 SER A CA 1
ATOM 494 C C . SER A 1 71 ? -15.404 7.395 7.817 1.00 82.81 71 SER A C 1
ATOM 496 O O . SER A 1 71 ? -15.546 6.404 8.529 1.00 82.81 71 SER A O 1
ATOM 498 N N . LEU A 1 72 ? -14.484 7.464 6.850 1.00 87.44 72 LEU A N 1
ATOM 499 C CA . LEU A 1 72 ? -13.646 6.331 6.461 1.00 87.44 72 LEU A CA 1
ATOM 500 C C . LEU A 1 72 ? -12.159 6.608 6.663 1.00 87.44 72 LEU A C 1
ATOM 502 O O . LEU A 1 72 ? -11.499 5.886 7.400 1.00 87.44 72 LEU A O 1
ATOM 506 N N . LEU A 1 73 ? -11.616 7.648 6.031 1.00 92.44 73 LEU A N 1
ATOM 507 C CA . LEU A 1 73 ? -10.173 7.866 5.981 1.00 92.44 73 LEU A CA 1
ATOM 508 C C . LEU A 1 73 ? -9.840 9.339 6.153 1.00 92.44 73 LEU A C 1
ATOM 510 O O . LEU A 1 73 ? -10.443 10.211 5.538 1.00 92.44 73 LEU A O 1
ATOM 514 N N . THR A 1 74 ? -8.836 9.624 6.965 1.00 94.81 74 THR A N 1
ATOM 515 C CA . THR A 1 74 ? -8.151 10.913 6.982 1.00 94.81 74 THR A CA 1
ATOM 516 C C . THR A 1 74 ? -6.658 10.654 6.909 1.00 94.81 74 THR A C 1
ATOM 518 O O . THR A 1 74 ? -6.140 9.782 7.599 1.00 94.81 74 THR A O 1
ATOM 521 N N . ALA A 1 75 ? -5.968 11.394 6.059 1.00 95.00 75 ALA A N 1
ATOM 522 C CA . ALA A 1 75 ? -4.522 11.409 5.980 1.00 95.00 75 ALA A CA 1
ATOM 523 C C . ALA A 1 75 ? -4.046 12.861 5.947 1.00 95.00 75 ALA A C 1
ATOM 525 O O . ALA A 1 75 ? -4.718 13.744 5.406 1.00 95.00 75 ALA A O 1
ATOM 526 N N . GLY A 1 76 ? -2.890 13.102 6.550 1.00 95.62 76 GLY A N 1
ATOM 527 C CA . GLY A 1 76 ? -2.156 14.352 6.427 1.00 95.62 76 GLY A CA 1
ATOM 528 C C . GLY A 1 76 ? -1.460 14.463 5.066 1.00 95.62 76 GLY A C 1
ATOM 529 O O . GLY A 1 76 ? -1.974 13.950 4.068 1.00 95.62 76 GLY A O 1
ATOM 530 N N . PRO A 1 77 ? -0.289 15.122 5.010 1.00 95.94 77 PRO A N 1
ATOM 531 C CA . PRO A 1 77 ? 0.424 15.327 3.762 1.00 95.94 77 PRO A CA 1
ATOM 532 C C . PRO A 1 77 ? 0.741 14.012 3.061 1.00 95.94 77 PRO A C 1
ATOM 534 O O . PRO A 1 77 ? 1.233 13.057 3.679 1.00 95.94 77 PRO A O 1
ATOM 537 N N . VAL A 1 78 ? 0.484 13.994 1.760 1.00 96.81 78 VAL A N 1
ATOM 538 C CA . VAL A 1 78 ? 0.808 12.884 0.877 1.00 96.81 78 VAL A CA 1
ATOM 539 C C . VAL A 1 78 ? 1.653 13.371 -0.284 1.00 96.81 78 VAL A C 1
ATOM 541 O O . VAL A 1 78 ? 1.469 14.484 -0.771 1.00 96.81 78 VAL A O 1
ATOM 544 N N . ALA A 1 79 ? 2.569 12.527 -0.734 1.00 96.75 79 ALA A N 1
ATOM 545 C CA . ALA A 1 79 ? 3.400 12.794 -1.896 1.00 96.75 79 ALA A CA 1
ATOM 546 C C . ALA A 1 79 ? 3.599 11.505 -2.687 1.00 96.75 79 ALA A C 1
ATOM 548 O O . ALA A 1 79 ? 3.814 10.435 -2.116 1.00 96.75 79 ALA A O 1
ATOM 549 N N . THR A 1 80 ? 3.548 11.621 -4.004 1.00 97.38 80 THR A N 1
ATOM 550 C CA . THR A 1 80 ? 3.789 10.532 -4.946 1.00 97.38 80 THR A CA 1
ATOM 551 C C . THR A 1 80 ? 4.824 10.973 -5.962 1.00 97.38 80 THR A C 1
ATOM 553 O O . THR A 1 80 ? 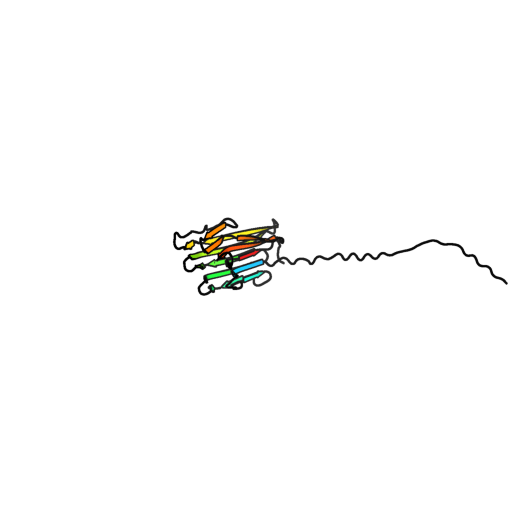4.889 12.147 -6.328 1.00 97.38 80 THR A O 1
ATOM 556 N N . VAL A 1 81 ? 5.664 10.033 -6.379 1.00 96.88 81 VAL A N 1
ATOM 557 C CA . VAL A 1 81 ? 6.722 10.254 -7.361 1.00 96.88 81 VAL A CA 1
ATOM 558 C C . VAL A 1 81 ? 6.769 9.052 -8.287 1.00 96.88 81 VAL A C 1
ATOM 560 O O . VAL A 1 81 ? 6.779 7.917 -7.813 1.00 96.88 81 VAL A O 1
ATOM 563 N N . ALA A 1 82 ? 6.851 9.293 -9.589 1.00 95.44 82 ALA A N 1
ATOM 564 C CA . ALA A 1 82 ? 7.111 8.271 -10.593 1.00 95.44 82 ALA A CA 1
ATOM 565 C C . ALA A 1 82 ? 8.137 8.808 -11.596 1.00 95.44 82 ALA A C 1
ATOM 567 O O . ALA A 1 82 ? 7.950 9.870 -12.180 1.00 95.44 82 ALA A O 1
ATOM 568 N N . ILE A 1 83 ? 9.233 8.083 -11.790 1.00 93.19 83 ILE A N 1
ATOM 569 C CA . ILE A 1 83 ? 10.289 8.389 -12.764 1.00 93.19 83 ILE A CA 1
ATOM 570 C C . ILE A 1 83 ? 10.559 7.152 -13.629 1.00 93.19 83 ILE A C 1
ATOM 572 O O . ILE A 1 83 ? 9.942 6.109 -13.426 1.00 93.19 83 ILE A O 1
ATOM 576 N N . SER A 1 84 ? 11.497 7.231 -14.575 1.00 90.31 84 SER A N 1
ATOM 577 C CA . SER A 1 84 ? 11.785 6.147 -15.532 1.00 90.31 84 SER A CA 1
ATOM 578 C C . SER A 1 84 ? 12.191 4.811 -14.913 1.00 90.31 84 SER A C 1
ATOM 580 O O . SER A 1 84 ? 11.944 3.771 -15.518 1.00 90.31 84 SER A O 1
ATOM 582 N N . THR A 1 85 ? 12.776 4.817 -13.714 1.00 91.56 85 THR A N 1
ATOM 583 C CA . THR A 1 85 ? 13.294 3.608 -13.052 1.00 91.56 85 THR A CA 1
ATOM 584 C C . THR A 1 85 ? 12.783 3.407 -11.630 1.00 91.56 85 THR A C 1
ATOM 586 O O . THR A 1 85 ? 13.177 2.445 -10.983 1.00 91.56 85 THR A O 1
ATOM 589 N N . ALA A 1 86 ? 11.942 4.293 -11.100 1.00 93.81 86 ALA A N 1
ATOM 590 C CA . ALA A 1 86 ? 11.483 4.194 -9.719 1.00 93.81 86 ALA A CA 1
ATOM 591 C C . ALA A 1 86 ? 10.118 4.845 -9.524 1.00 93.81 86 ALA A C 1
ATOM 593 O O . ALA A 1 86 ? 9.746 5.779 -10.234 1.00 93.81 86 ALA A O 1
ATOM 594 N N . ALA A 1 87 ? 9.403 4.385 -8.507 1.00 96.75 87 ALA A N 1
ATOM 595 C CA . ALA A 1 87 ? 8.178 5.004 -8.037 1.00 96.75 87 ALA A CA 1
ATOM 596 C C . ALA A 1 87 ? 8.134 4.943 -6.511 1.00 96.75 87 ALA A C 1
ATOM 598 O O . ALA A 1 87 ? 8.586 3.971 -5.905 1.00 96.75 87 ALA A O 1
ATOM 599 N N . SER A 1 88 ? 7.602 5.985 -5.879 1.00 97.12 88 SER A N 1
ATOM 600 C CA . SER A 1 88 ? 7.414 6.010 -4.430 1.00 97.12 88 SER A CA 1
ATOM 601 C C . SER A 1 88 ? 6.170 6.787 -4.029 1.00 97.12 88 SER A C 1
ATOM 603 O O . SER A 1 88 ? 5.766 7.731 -4.707 1.00 97.12 88 SER A O 1
ATOM 605 N N . ALA A 1 89 ? 5.569 6.388 -2.914 1.00 97.75 89 ALA A N 1
ATOM 606 C CA . ALA A 1 89 ? 4.434 7.067 -2.313 1.00 97.75 89 ALA A CA 1
ATOM 607 C C . ALA A 1 89 ? 4.656 7.203 -0.807 1.00 97.75 89 ALA A C 1
ATOM 609 O O . ALA A 1 89 ? 5.085 6.262 -0.140 1.00 97.75 89 ALA A O 1
ATOM 610 N N . THR A 1 90 ? 4.363 8.384 -0.272 1.00 97.44 90 THR A N 1
ATOM 611 C CA . THR A 1 90 ? 4.455 8.691 1.156 1.00 97.44 90 THR A CA 1
ATOM 612 C C . THR A 1 90 ? 3.132 9.262 1.638 1.00 97.44 90 THR A C 1
ATOM 614 O O . THR A 1 90 ? 2.567 10.146 0.997 1.00 97.44 90 THR A O 1
ATOM 617 N N . VAL A 1 91 ? 2.648 8.779 2.779 1.00 97.38 91 VAL A N 1
ATOM 618 C CA . VAL A 1 91 ? 1.414 9.237 3.426 1.00 97.38 91 VAL A CA 1
ATOM 619 C C . VAL A 1 91 ? 1.697 9.471 4.902 1.00 97.38 91 VAL A C 1
ATOM 621 O O . VAL A 1 91 ? 2.147 8.559 5.588 1.00 97.38 91 VAL A O 1
ATOM 624 N N . SER A 1 92 ? 1.442 10.676 5.404 1.00 97.06 92 SER A N 1
ATOM 625 C CA . SER A 1 92 ? 1.657 11.015 6.818 1.00 97.06 92 SER A CA 1
ATOM 626 C C . SER A 1 92 ? 0.340 11.106 7.583 1.00 97.06 92 SER A C 1
ATOM 628 O O . SER A 1 92 ? -0.669 11.528 7.026 1.00 97.06 92 SER A O 1
ATOM 630 N N . GLY A 1 93 ? 0.347 10.756 8.869 1.00 95.31 93 GLY A N 1
ATOM 631 C CA . GLY A 1 93 ? -0.790 10.919 9.778 1.00 95.31 93 GLY A CA 1
ATOM 632 C C . GLY A 1 93 ? -2.056 10.211 9.300 1.00 95.31 93 GLY A C 1
ATOM 633 O O . GLY A 1 93 ? -3.119 10.826 9.240 1.00 95.31 93 GLY A O 1
ATOM 634 N N . LEU A 1 94 ? -1.940 8.940 8.912 1.00 96.12 94 LEU A N 1
ATOM 635 C CA . LEU A 1 94 ? -3.082 8.140 8.494 1.00 96.12 94 LEU A CA 1
ATOM 636 C C . LEU A 1 94 ? -3.962 7.801 9.700 1.00 96.12 94 LEU A C 1
ATOM 638 O O . LEU A 1 94 ? -3.484 7.260 10.695 1.00 96.12 94 LEU A O 1
ATOM 642 N N . SER A 1 95 ? -5.265 8.002 9.538 1.00 95.62 95 SER A N 1
ATOM 643 C CA . SER A 1 95 ? -6.324 7.426 10.356 1.00 95.62 95 SER A CA 1
ATOM 644 C C . SER A 1 95 ? -7.385 6.818 9.438 1.00 95.62 95 SER A C 1
ATOM 646 O O . SER A 1 95 ? -8.067 7.526 8.698 1.00 95.62 95 SER A O 1
ATOM 648 N N . LEU A 1 96 ? -7.499 5.494 9.450 1.00 94.00 96 LEU A N 1
ATOM 649 C CA . LEU A 1 96 ? -8.469 4.723 8.678 1.00 94.00 96 LEU A CA 1
ATOM 650 C C . LEU A 1 96 ? -9.428 4.033 9.651 1.00 94.00 96 LEU A C 1
ATOM 652 O O . LEU A 1 96 ? -9.032 3.142 10.404 1.00 94.00 96 LEU A O 1
ATOM 656 N N . ALA A 1 97 ? -10.696 4.424 9.628 1.00 93.00 97 ALA A N 1
ATOM 657 C CA . ALA A 1 97 ? -11.759 3.737 10.340 1.00 93.00 97 ALA A CA 1
ATOM 658 C C . ALA A 1 97 ? -12.063 2.416 9.622 1.00 93.00 97 ALA A C 1
ATOM 660 O O . ALA A 1 97 ? -12.550 2.405 8.497 1.00 93.00 97 ALA A O 1
ATOM 661 N N . LEU A 1 98 ? -11.759 1.289 10.264 1.00 89.44 98 LEU A N 1
ATOM 662 C CA . LEU A 1 98 ? -12.042 -0.039 9.710 1.00 89.44 98 LEU A CA 1
ATOM 663 C C . LEU A 1 98 ? -13.476 -0.464 10.043 1.00 89.44 98 LEU A C 1
ATOM 665 O O . LEU A 1 98 ? -14.144 -1.124 9.257 1.00 89.44 98 LEU A O 1
ATOM 669 N N . THR A 1 99 ? -13.937 -0.091 11.239 1.00 89.00 99 THR A N 1
ATOM 670 C CA . THR A 1 99 ? -15.324 -0.188 11.709 1.00 89.00 99 THR A CA 1
ATOM 671 C C . THR A 1 99 ? -15.591 0.941 12.708 1.00 89.00 99 THR A C 1
ATOM 673 O O . THR A 1 99 ? -14.698 1.718 13.038 1.00 89.00 99 THR A O 1
ATOM 676 N N . THR A 1 100 ? -16.793 0.993 13.284 1.00 85.75 100 THR A N 1
ATOM 677 C CA . THR A 1 100 ? -17.102 1.888 14.414 1.00 85.75 100 THR A CA 1
ATOM 678 C C . THR A 1 100 ? -16.276 1.605 15.672 1.00 85.75 100 THR A C 1
ATOM 680 O O . THR A 1 100 ? -16.198 2.456 16.553 1.00 85.75 100 THR A O 1
ATOM 683 N N . ALA A 1 101 ? -15.674 0.418 15.773 1.00 86.81 101 ALA A N 1
ATOM 684 C CA . ALA A 1 101 ? -14.981 -0.057 16.965 1.00 86.81 101 ALA A CA 1
ATOM 685 C C . ALA A 1 101 ? -13.480 -0.312 16.736 1.00 86.81 101 ALA A C 1
ATOM 687 O O . ALA A 1 101 ? -12.759 -0.597 17.692 1.00 86.81 101 ALA A O 1
ATOM 688 N N . ALA A 1 102 ? -13.006 -0.228 15.488 1.00 91.25 102 ALA A N 1
ATOM 689 C CA . ALA A 1 102 ? -11.617 -0.480 15.131 1.00 91.25 102 ALA A CA 1
ATOM 690 C C . ALA A 1 102 ? -11.095 0.545 14.124 1.00 91.25 102 ALA A C 1
ATOM 692 O O . ALA A 1 102 ? -11.752 0.820 13.119 1.00 91.25 102 ALA A O 1
ATOM 693 N N . ALA A 1 103 ? -9.890 1.057 14.365 1.00 94.44 103 ALA A N 1
ATOM 694 C CA . ALA A 1 103 ? -9.227 2.001 13.478 1.00 94.44 103 ALA A CA 1
ATOM 695 C C . ALA A 1 103 ? -7.746 1.654 13.312 1.00 94.44 103 ALA A C 1
ATOM 697 O O . ALA A 1 103 ? -7.077 1.223 14.248 1.00 94.44 103 ALA A O 1
ATOM 698 N N . LEU A 1 104 ? -7.227 1.863 12.111 1.00 95.00 104 LEU A N 1
ATOM 699 C CA . LEU A 1 104 ? -5.805 1.831 11.817 1.00 95.00 104 LEU A CA 1
ATOM 700 C C . LEU A 1 104 ? -5.267 3.259 11.890 1.00 95.00 104 LEU A C 1
ATOM 702 O O . LEU A 1 104 ? -5.776 4.141 11.206 1.00 95.00 104 LEU A O 1
ATOM 706 N N . ASN A 1 105 ? -4.217 3.471 12.674 1.00 96.56 105 ASN A N 1
ATOM 707 C CA . ASN A 1 105 ? -3.500 4.739 12.719 1.00 96.56 105 ASN A CA 1
ATOM 708 C C . ASN A 1 105 ? -2.023 4.503 12.402 1.00 96.56 105 ASN A C 1
ATOM 710 O O . ASN A 1 105 ? -1.458 3.508 12.852 1.00 96.56 105 ASN A O 1
ATOM 714 N N . ALA A 1 106 ? -1.404 5.394 11.634 1.00 96.62 106 ALA A N 1
ATOM 715 C CA . ALA A 1 106 ? 0.029 5.360 11.355 1.00 96.62 106 ALA A CA 1
ATOM 716 C C . ALA A 1 106 ? 0.576 6.780 11.180 1.00 96.62 106 ALA A C 1
ATOM 718 O O . ALA A 1 106 ? -0.033 7.601 10.493 1.00 96.62 106 ALA A O 1
ATOM 719 N N . ASP A 1 107 ? 1.738 7.059 11.768 1.00 96.62 107 ASP A N 1
ATOM 720 C CA . ASP A 1 107 ? 2.379 8.376 11.684 1.00 96.62 107 ASP A CA 1
ATOM 721 C C . ASP A 1 107 ? 2.916 8.637 10.279 1.00 96.62 107 ASP A C 1
ATOM 723 O O . ASP A 1 107 ? 2.792 9.740 9.748 1.00 96.62 107 ASP A O 1
ATOM 727 N N . SER A 1 108 ? 3.501 7.614 9.662 1.00 96.38 108 SER A N 1
ATOM 728 C CA . SER A 1 108 ? 3.959 7.667 8.282 1.00 96.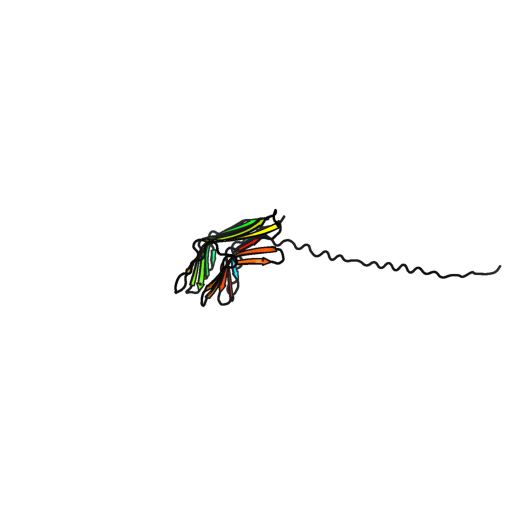38 108 SER A CA 1
ATOM 729 C C . SER A 1 108 ? 3.837 6.307 7.616 1.00 96.38 108 SER A C 1
ATOM 731 O O . SER A 1 108 ? 3.985 5.259 8.239 1.00 96.38 108 SER A O 1
ATOM 733 N N . LEU A 1 109 ? 3.561 6.322 6.325 1.00 97.38 109 LEU A N 1
ATOM 734 C CA . LEU A 1 109 ? 3.576 5.167 5.451 1.00 97.38 109 LEU A CA 1
ATOM 735 C C . LEU A 1 109 ? 4.417 5.523 4.246 1.00 97.38 109 LEU A C 1
ATOM 737 O O . LEU A 1 109 ? 4.267 6.603 3.677 1.00 97.38 109 LEU A O 1
ATOM 741 N N . TYR A 1 110 ? 5.279 4.602 3.862 1.00 97.94 110 TYR A N 1
ATOM 742 C CA . TYR A 1 110 ? 6.107 4.720 2.682 1.00 97.94 110 TYR A CA 1
ATOM 743 C C . TYR A 1 110 ? 6.032 3.422 1.893 1.00 97.94 110 TYR A C 1
ATOM 745 O O . TYR A 1 110 ? 6.138 2.338 2.471 1.00 97.94 110 TYR A O 1
ATOM 753 N N . SER A 1 111 ? 5.895 3.541 0.581 1.00 97.81 111 SER A N 1
ATOM 754 C CA . SER A 1 111 ? 6.187 2.485 -0.380 1.00 97.81 111 SER A CA 1
ATOM 755 C C . SER A 1 111 ? 7.178 3.015 -1.402 1.00 97.81 111 SER A C 1
ATOM 757 O O . SER A 1 111 ? 7.114 4.180 -1.804 1.00 97.81 111 SER A O 1
ATOM 759 N N . GLY A 1 112 ? 8.076 2.152 -1.853 1.00 97.00 112 GLY A N 1
ATOM 760 C CA . GLY A 1 112 ? 9.011 2.488 -2.911 1.00 97.00 112 GLY A CA 1
ATOM 761 C C . GLY A 1 112 ? 9.412 1.257 -3.692 1.00 97.00 112 GLY A C 1
ATOM 762 O O . GLY A 1 112 ? 9.608 0.189 -3.118 1.00 97.00 112 GLY A O 1
ATOM 763 N N . CYS A 1 113 ? 9.556 1.418 -4.996 1.00 96.25 113 CYS A N 1
ATOM 764 C CA . CYS A 1 113 ? 10.142 0.422 -5.872 1.00 96.25 113 CYS A CA 1
ATOM 765 C C . CYS A 1 113 ? 11.181 1.074 -6.783 1.00 96.25 113 CYS A C 1
ATOM 767 O O . CYS A 1 113 ? 11.115 2.273 -7.070 1.00 96.25 113 CYS A O 1
ATOM 769 N N . ALA A 1 114 ? 12.152 0.279 -7.216 1.00 94.81 114 ALA A N 1
ATOM 770 C CA . ALA A 1 114 ? 13.194 0.699 -8.133 1.00 94.81 114 ALA A CA 1
ATOM 771 C C . ALA A 1 114 ? 13.626 -0.467 -9.026 1.00 94.81 114 ALA A C 1
ATOM 773 O O . ALA A 1 114 ? 13.831 -1.586 -8.548 1.00 94.81 114 ALA A O 1
ATOM 774 N N . TYR A 1 115 ? 13.787 -0.173 -10.311 1.00 92.94 115 TYR A N 1
ATOM 775 C CA . TYR A 1 115 ? 14.416 -1.026 -11.303 1.00 92.94 115 TYR A CA 1
ATOM 776 C C . TYR A 1 115 ? 15.913 -0.724 -11.371 1.00 92.94 115 TYR A C 1
ATOM 778 O O . TYR A 1 115 ? 16.330 0.413 -11.608 1.00 92.94 115 TYR A O 1
ATOM 786 N N . ASP A 1 116 ? 16.727 -1.754 -11.165 1.00 91.12 116 ASP A N 1
ATOM 787 C CA . ASP A 1 116 ? 18.173 -1.676 -11.301 1.00 91.12 116 ASP A CA 1
ATOM 788 C C . ASP A 1 116 ? 18.587 -2.108 -12.716 1.00 91.12 116 ASP A C 1
ATOM 790 O O . ASP A 1 116 ? 18.517 -3.281 -13.077 1.00 91.12 116 ASP A O 1
ATOM 794 N N . VAL A 1 117 ? 19.057 -1.146 -13.515 1.00 87.25 117 VAL A N 1
ATOM 795 C CA . VAL A 1 117 ? 19.447 -1.352 -14.923 1.00 87.25 117 VAL A CA 1
ATOM 796 C C . VAL A 1 117 ? 20.667 -2.275 -15.071 1.00 87.25 117 VAL A C 1
ATOM 798 O O . VAL A 1 117 ? 20.849 -2.898 -16.114 1.00 87.25 117 VAL A O 1
ATOM 801 N N . GLY A 1 118 ? 21.525 -2.368 -14.051 1.00 88.31 118 GLY A N 1
ATOM 802 C CA . GLY A 1 118 ? 22.737 -3.189 -14.101 1.00 88.31 118 GLY A CA 1
ATOM 803 C C . GLY A 1 118 ? 22.463 -4.673 -13.863 1.00 88.31 118 GLY A C 1
ATOM 804 O O . GLY A 1 118 ? 23.108 -5.526 -14.470 1.00 88.31 118 GLY A O 1
ATOM 805 N N . SER A 1 119 ? 21.509 -4.977 -12.985 1.00 88.75 119 SER A N 1
ATOM 806 C CA . SER A 1 119 ? 21.106 -6.341 -12.626 1.00 88.75 119 SER A CA 1
ATOM 807 C C . SER A 1 119 ? 19.845 -6.820 -13.348 1.00 88.75 119 SER A C 1
ATOM 809 O O . SER A 1 119 ? 19.617 -8.026 -13.412 1.00 88.75 119 SER A O 1
ATOM 811 N N . GLY A 1 120 ? 19.042 -5.904 -13.897 1.00 85.44 120 GLY A N 1
ATOM 812 C CA . GLY A 1 120 ? 17.747 -6.208 -14.506 1.00 85.44 120 GLY A CA 1
ATOM 813 C C . GLY A 1 120 ? 16.677 -6.603 -13.486 1.00 85.44 120 GLY A C 1
ATOM 814 O O . GLY A 1 120 ? 15.725 -7.293 -13.838 1.00 85.44 120 GLY A O 1
ATOM 815 N N . VAL A 1 121 ? 16.843 -6.225 -12.214 1.00 88.69 121 VAL A N 1
ATOM 816 C CA . VAL A 1 121 ? 15.957 -6.633 -11.115 1.00 88.69 121 VAL A CA 1
ATOM 817 C C . VAL A 1 121 ? 15.130 -5.446 -10.633 1.00 88.69 121 VAL A C 1
ATOM 819 O O . VAL A 1 121 ? 15.665 -4.371 -10.361 1.00 88.69 121 VAL A O 1
ATOM 822 N N . VAL A 1 122 ? 13.824 -5.660 -10.464 1.00 92.31 122 VAL A N 1
ATOM 823 C CA . VAL A 1 122 ? 12.952 -4.732 -9.736 1.00 92.31 122 VAL A CA 1
ATOM 824 C C . VAL A 1 122 ? 12.936 -5.127 -8.271 1.00 92.31 122 VAL A C 1
ATOM 826 O O . VAL A 1 122 ? 12.706 -6.280 -7.916 1.00 92.31 122 VAL A O 1
ATOM 829 N N . SER A 1 123 ? 13.170 -4.155 -7.406 1.00 93.81 123 SER A N 1
ATOM 830 C CA . SER A 1 123 ? 13.088 -4.331 -5.963 1.00 93.81 123 SER A CA 1
ATOM 831 C C . SER A 1 123 ? 12.139 -3.309 -5.372 1.00 93.81 123 SER A C 1
ATOM 833 O O . SER A 1 123 ? 11.851 -2.274 -5.976 1.00 93.81 123 SER A O 1
ATOM 835 N N . GLY A 1 124 ? 11.675 -3.567 -4.157 1.00 94.81 124 GLY A N 1
ATOM 836 C CA . GLY A 1 124 ? 11.082 -2.499 -3.388 1.00 94.81 124 GLY A CA 1
ATOM 837 C C . GLY A 1 124 ? 10.710 -2.878 -1.974 1.00 94.81 124 GLY A C 1
ATOM 838 O O . GLY A 1 124 ? 10.905 -4.004 -1.506 1.00 94.81 124 GLY A O 1
ATOM 839 N N . THR A 1 125 ? 10.254 -1.862 -1.264 1.00 95.56 125 THR A N 1
ATOM 840 C CA . THR A 1 125 ? 10.159 -1.850 0.185 1.00 95.56 125 THR A CA 1
ATOM 841 C C . THR A 1 125 ? 8.938 -1.058 0.622 1.00 95.56 125 THR A C 1
ATOM 843 O O . THR A 1 125 ? 8.398 -0.227 -0.112 1.00 95.56 125 THR A O 1
ATOM 846 N N . ALA A 1 126 ? 8.510 -1.318 1.852 1.00 97.19 126 ALA A N 1
ATOM 847 C CA . ALA A 1 126 ? 7.532 -0.494 2.532 1.00 97.19 126 ALA A CA 1
ATOM 848 C C . ALA A 1 126 ? 7.965 -0.254 3.976 1.00 97.19 126 ALA A C 1
ATOM 850 O O . ALA A 1 126 ? 8.574 -1.125 4.604 1.00 97.19 126 ALA A O 1
ATOM 851 N N . GLN A 1 127 ? 7.633 0.925 4.494 1.00 97.25 127 GLN A N 1
ATOM 852 C CA . GLN A 1 127 ? 7.919 1.324 5.867 1.00 97.25 127 GLN A CA 1
ATOM 853 C C . GLN A 1 127 ? 6.675 1.921 6.517 1.00 97.25 127 GLN A C 1
ATOM 855 O O . GLN A 1 127 ? 5.877 2.595 5.865 1.00 97.25 127 GLN A O 1
ATOM 860 N N . ILE A 1 128 ? 6.520 1.666 7.814 1.00 96.81 128 ILE A N 1
ATOM 861 C CA . ILE A 1 128 ? 5.370 2.084 8.617 1.00 96.81 128 ILE A CA 1
ATOM 862 C C . ILE A 1 128 ? 5.879 2.768 9.890 1.00 96.81 128 ILE A C 1
ATOM 864 O O . ILE A 1 128 ? 6.363 2.120 10.816 1.00 96.81 128 ILE A O 1
ATOM 868 N N . GLY A 1 129 ? 5.763 4.088 9.964 1.00 94.81 129 GLY A N 1
ATOM 869 C CA . GLY A 1 129 ? 6.035 4.863 11.169 1.00 94.81 129 GLY A CA 1
ATOM 870 C C . GLY A 1 129 ? 4.922 4.688 12.199 1.00 94.81 129 GLY A C 1
ATOM 871 O O . GLY A 1 129 ? 3.765 4.989 11.911 1.00 94.81 129 GLY A O 1
ATOM 872 N N . SER A 1 130 ? 5.279 4.197 13.390 1.00 91.94 130 SER A N 1
ATOM 873 C CA . SER A 1 130 ? 4.406 4.082 14.576 1.00 91.94 130 SER A CA 1
ATOM 874 C C . SER A 1 130 ? 2.986 3.561 14.297 1.00 91.94 130 SER A C 1
ATOM 876 O O . SER A 1 130 ? 2.006 4.057 14.853 1.00 91.94 130 SER A O 1
ATOM 878 N N . GLY A 1 131 ? 2.846 2.575 13.410 1.00 93.06 131 GLY A N 1
ATOM 879 C CA . GLY A 1 131 ? 1.536 2.042 13.051 1.00 93.06 131 GLY A CA 1
ATOM 880 C C . GLY A 1 131 ? 0.900 1.256 14.198 1.00 93.06 131 GLY A C 1
ATOM 881 O O . GLY A 1 131 ? 1.567 0.447 14.842 1.00 93.06 131 GLY A O 1
ATOM 882 N N . GLN A 1 132 ? -0.399 1.431 14.424 1.00 95.88 132 GLN A N 1
ATOM 883 C CA . GLN A 1 132 ? -1.174 0.603 15.344 1.00 95.88 132 GLN A CA 1
ATOM 884 C C . GLN A 1 132 ? -2.628 0.451 14.901 1.00 95.88 132 GLN A C 1
ATOM 886 O O . GLN A 1 132 ? -3.243 1.376 14.369 1.00 95.88 132 GLN A O 1
ATOM 891 N N . ILE A 1 133 ? -3.205 -0.712 15.181 1.00 94.75 133 ILE A N 1
ATOM 892 C CA . ILE A 1 133 ? -4.637 -0.965 15.032 1.00 94.75 133 ILE A CA 1
ATOM 893 C C . ILE A 1 133 ? -5.261 -0.875 16.420 1.00 94.75 133 ILE A C 1
ATOM 895 O O . ILE A 1 133 ? -4.961 -1.690 17.295 1.00 94.75 133 ILE A O 1
ATOM 899 N N . THR A 1 134 ? -6.139 0.098 16.631 1.00 93.38 134 THR A N 1
ATOM 900 C CA . THR A 1 134 ? -6.982 0.156 17.822 1.00 93.38 134 THR A CA 1
ATOM 901 C C . THR A 1 134 ? -8.174 -0.768 17.614 1.00 93.38 134 THR A C 1
ATOM 903 O O . THR A 1 134 ? -8.839 -0.731 16.582 1.00 93.38 134 THR A O 1
ATOM 906 N N . THR A 1 135 ? -8.428 -1.636 18.585 1.00 90.25 135 THR A N 1
ATOM 907 C CA . THR A 1 135 ? -9.609 -2.507 18.633 1.00 90.25 135 THR A CA 1
ATOM 908 C C . THR A 1 135 ? -10.197 -2.438 20.045 1.00 90.25 135 THR A C 1
ATOM 910 O O . THR A 1 135 ? -9.507 -1.955 20.945 1.00 90.25 135 THR A O 1
ATOM 913 N N . PRO A 1 136 ? -11.423 -2.935 20.300 1.00 84.06 136 PRO A N 1
ATOM 914 C CA . PRO A 1 136 ? -12.039 -2.906 21.635 1.00 84.06 136 PRO A CA 1
ATOM 915 C C . PRO A 1 136 ? -11.284 -3.692 22.720 1.00 84.06 136 PRO A C 1
ATOM 917 O O . PRO A 1 136 ? -11.694 -3.682 23.877 1.00 84.06 136 PRO A O 1
ATOM 920 N N . GLY A 1 137 ? -10.218 -4.405 22.349 1.00 84.75 137 GLY A N 1
ATOM 921 C CA . GLY A 1 137 ? -9.307 -5.079 23.263 1.00 84.75 137 GLY A CA 1
ATOM 922 C C . GLY A 1 137 ? -7.956 -4.370 23.342 1.00 84.75 137 GLY A C 1
ATOM 923 O O . GLY A 1 137 ? -7.866 -3.181 23.638 1.00 84.75 137 GLY A O 1
ATOM 924 N N . ALA A 1 138 ? -6.888 -5.126 23.098 1.00 87.75 138 ALA A N 1
ATOM 925 C CA . ALA A 1 138 ? -5.539 -4.583 23.069 1.00 87.75 138 ALA A CA 1
ATOM 926 C C . ALA A 1 138 ? -5.225 -3.969 21.690 1.00 87.75 138 ALA A C 1
ATOM 928 O O . ALA A 1 138 ? -5.578 -4.563 20.663 1.00 87.75 138 ALA A O 1
ATOM 929 N N . PRO A 1 139 ? -4.544 -2.812 21.641 1.00 91.56 139 PRO A N 1
ATOM 930 C CA . PRO A 1 139 ? -4.021 -2.290 20.390 1.00 91.56 139 PRO A CA 1
ATOM 931 C C . PRO A 1 139 ? -2.950 -3.232 19.829 1.00 91.56 139 PRO A C 1
ATOM 933 O O . PRO A 1 139 ? -2.144 -3.799 20.568 1.00 91.56 139 PRO A O 1
ATOM 936 N N . ILE A 1 140 ? -2.945 -3.391 18.508 1.00 93.75 140 ILE A N 1
ATOM 937 C CA . ILE A 1 140 ? -1.975 -4.218 17.788 1.00 93.75 140 ILE A CA 1
ATOM 938 C C . ILE A 1 140 ? -0.961 -3.275 17.147 1.00 93.75 140 ILE A C 1
ATOM 940 O O . ILE A 1 140 ? -1.303 -2.555 16.210 1.00 93.75 140 ILE A O 1
ATOM 944 N N . ALA A 1 141 ? 0.273 -3.268 17.647 1.00 94.88 141 ALA A N 1
ATOM 945 C CA . ALA A 1 141 ? 1.356 -2.502 17.038 1.00 94.88 141 ALA A CA 1
ATOM 946 C C . ALA A 1 141 ? 1.781 -3.133 15.703 1.00 94.88 141 ALA A C 1
ATOM 948 O O . ALA A 1 141 ? 1.874 -4.356 15.579 1.00 94.88 141 ALA A O 1
ATOM 949 N N . LEU A 1 142 ? 2.052 -2.293 14.710 1.00 94.94 142 LEU A N 1
ATOM 950 C CA . LEU A 1 142 ? 2.566 -2.704 13.411 1.00 94.94 142 LEU A CA 1
ATOM 951 C C . LEU A 1 142 ? 4.094 -2.670 13.423 1.00 94.94 142 LEU A C 1
ATOM 953 O O . LEU A 1 142 ? 4.711 -1.783 14.012 1.00 94.94 142 LEU A O 1
ATOM 957 N N . ALA A 1 143 ? 4.715 -3.634 12.747 1.00 94.25 143 ALA A N 1
ATOM 958 C CA . ALA A 1 143 ? 6.157 -3.618 12.549 1.00 94.25 143 ALA A CA 1
ATOM 959 C C . ALA A 1 143 ? 6.550 -2.453 11.630 1.00 94.25 143 ALA A C 1
ATOM 961 O O . ALA A 1 143 ? 5.907 -2.233 10.606 1.00 94.25 143 ALA A O 1
ATOM 962 N N . THR A 1 144 ? 7.635 -1.747 11.961 1.00 95.19 144 THR A N 1
ATOM 963 C CA . THR A 1 144 ? 8.107 -0.600 11.170 1.00 95.19 144 THR A CA 1
ATOM 964 C C . THR A 1 144 ? 8.583 -0.985 9.773 1.00 95.19 144 THR A C 1
ATOM 966 O O . THR A 1 144 ? 8.356 -0.247 8.823 1.00 95.19 144 THR A O 1
ATOM 969 N N . ASN A 1 145 ? 9.210 -2.154 9.640 1.00 95.38 145 ASN A N 1
ATOM 970 C CA . ASN A 1 145 ? 9.653 -2.714 8.363 1.00 95.38 145 ASN A CA 1
ATOM 971 C C . ASN A 1 145 ? 9.095 -4.140 8.250 1.00 95.38 145 ASN A C 1
ATOM 973 O O . ASN A 1 145 ? 9.804 -5.103 8.559 1.00 95.38 145 ASN A O 1
ATOM 977 N N . PRO A 1 146 ? 7.804 -4.295 7.918 1.00 95.56 146 PRO A N 1
ATOM 978 C CA . PRO A 1 146 ? 7.197 -5.610 7.819 1.00 95.56 146 PRO A CA 1
ATOM 979 C C . PRO A 1 146 ? 7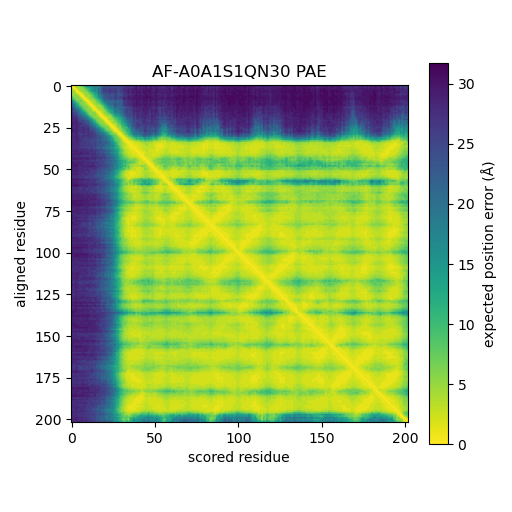.804 -6.385 6.644 1.00 95.56 146 PRO A C 1
ATOM 981 O O . PRO A 1 146 ? 8.089 -5.822 5.581 1.00 95.56 146 PRO A O 1
ATOM 984 N N . ALA A 1 147 ? 7.978 -7.696 6.824 1.00 96.56 147 ALA A N 1
ATOM 985 C CA . ALA A 1 147 ? 8.374 -8.575 5.730 1.00 96.56 147 ALA A CA 1
ATOM 986 C C . ALA A 1 147 ? 7.336 -8.501 4.589 1.00 96.56 147 ALA A C 1
ATOM 988 O O . ALA A 1 147 ? 6.165 -8.195 4.856 1.00 96.56 147 ALA A O 1
ATOM 989 N N . PRO A 1 148 ? 7.726 -8.776 3.331 1.00 96.69 148 PRO A N 1
ATOM 990 C CA . PRO A 1 148 ? 6.781 -8.801 2.221 1.00 96.69 148 PRO A CA 1
ATOM 991 C C . PRO A 1 148 ? 5.567 -9.687 2.527 1.00 96.69 148 PRO A C 1
ATOM 993 O O . PRO A 1 148 ? 5.715 -10.806 3.017 1.00 96.69 148 PRO A O 1
ATOM 996 N N . ASN A 1 149 ? 4.372 -9.181 2.223 1.00 97.00 149 ASN A N 1
ATOM 997 C CA . ASN A 1 149 ? 3.088 -9.856 2.415 1.00 97.00 149 ASN A CA 1
ATOM 998 C C . ASN A 1 149 ? 2.796 -10.260 3.875 1.00 97.00 149 ASN A C 1
ATOM 1000 O O . ASN A 1 149 ? 2.226 -11.320 4.133 1.00 97.00 149 ASN A O 1
ATOM 1004 N N . THR A 1 150 ? 3.153 -9.413 4.846 1.00 97.06 150 THR A N 1
ATOM 1005 C CA . THR A 1 150 ? 2.820 -9.654 6.259 1.00 97.06 150 THR A CA 1
ATOM 1006 C C . THR A 1 150 ? 1.320 -9.472 6.484 1.00 97.06 150 THR A C 1
ATOM 1008 O O . THR A 1 150 ? 0.810 -8.358 6.384 1.00 97.06 150 THR A O 1
ATOM 1011 N N . VAL A 1 151 ? 0.605 -10.547 6.822 1.00 96.69 151 VAL A N 1
ATOM 1012 C CA . VAL A 1 151 ? -0.851 -10.515 7.037 1.00 96.69 151 VAL A CA 1
ATOM 1013 C C . VAL A 1 151 ? -1.191 -10.444 8.525 1.00 96.69 151 VAL A C 1
ATOM 1015 O O . VAL A 1 151 ? -0.730 -11.254 9.325 1.00 96.69 151 VAL A O 1
ATOM 1018 N N . ILE A 1 152 ? -2.066 -9.508 8.882 1.00 94.88 152 ILE A N 1
ATOM 1019 C CA . ILE A 1 152 ? -2.654 -9.341 10.209 1.00 94.88 152 ILE A CA 1
ATOM 1020 C C . ILE A 1 152 ? -4.161 -9.538 10.077 1.00 94.88 152 ILE A C 1
ATOM 1022 O O . ILE A 1 152 ? -4.846 -8.809 9.359 1.00 94.88 152 ILE A O 1
ATOM 1026 N N . SER A 1 153 ? -4.691 -10.535 10.779 1.00 93.38 153 SER A N 1
ATOM 1027 C CA . SER A 1 153 ? -6.135 -10.770 10.837 1.00 93.38 153 SER A CA 1
ATOM 1028 C C . SER A 1 153 ? -6.755 -9.934 11.950 1.00 93.38 153 SER A C 1
ATOM 1030 O O . SER A 1 153 ? -6.288 -9.975 13.087 1.00 93.38 153 SER A O 1
ATOM 1032 N N . ILE A 1 154 ? -7.817 -9.200 11.626 1.00 90.12 154 ILE A N 1
ATOM 1033 C CA . ILE A 1 154 ? -8.567 -8.369 12.566 1.00 90.12 154 ILE A CA 1
ATOM 1034 C C . ILE A 1 154 ? -9.931 -9.039 12.773 1.00 90.12 154 ILE A C 1
ATOM 1036 O O . ILE A 1 154 ? -10.769 -9.016 11.862 1.00 90.12 154 ILE A O 1
ATOM 1040 N N . PRO A 1 155 ? -10.167 -9.671 13.938 1.00 87.81 155 PRO A N 1
ATOM 1041 C CA . PRO A 1 155 ? -11.397 -10.410 14.199 1.00 87.81 155 PRO A CA 1
ATOM 1042 C C . PRO A 1 155 ? -12.648 -9.571 13.929 1.00 87.81 155 PRO A C 1
ATOM 1044 O O . PRO A 1 155 ? -12.711 -8.411 14.325 1.00 87.81 155 PRO A O 1
ATOM 1047 N N . ALA A 1 156 ? -13.636 -10.172 13.260 1.00 85.19 156 ALA A N 1
ATOM 1048 C CA . ALA A 1 156 ? -14.911 -9.551 12.878 1.00 85.19 156 ALA A CA 1
ATOM 1049 C C . ALA A 1 156 ? -14.828 -8.335 11.927 1.00 85.19 156 ALA A C 1
ATOM 1051 O O . ALA A 1 156 ? -15.866 -7.771 11.591 1.00 85.19 156 ALA A O 1
ATOM 1052 N N . VAL A 1 157 ? -13.633 -7.956 11.458 1.00 88.81 157 VAL A N 1
ATOM 1053 C CA . VAL A 1 157 ? -13.428 -6.809 10.559 1.00 88.81 157 VAL A CA 1
ATOM 1054 C C . VAL A 1 157 ? -12.903 -7.255 9.199 1.00 88.81 157 VAL A C 1
ATOM 1056 O O . VAL A 1 157 ? -13.509 -6.950 8.174 1.00 88.81 157 VAL A O 1
ATOM 1059 N N . GLY A 1 158 ? -11.789 -7.991 9.168 1.00 92.38 158 GLY A N 1
ATOM 1060 C CA . GLY A 1 158 ? -11.139 -8.366 7.916 1.00 92.38 158 GLY A CA 1
ATOM 1061 C C . GLY A 1 158 ? -9.649 -8.649 8.067 1.00 92.38 158 GLY A C 1
ATOM 1062 O O . GLY A 1 158 ? -9.182 -9.074 9.124 1.00 92.38 158 GLY A O 1
ATOM 1063 N N . THR A 1 159 ? -8.896 -8.418 6.997 1.00 94.94 159 THR A N 1
ATOM 1064 C CA . THR A 1 159 ? -7.453 -8.684 6.940 1.00 94.94 159 THR A CA 1
ATOM 1065 C C . THR A 1 159 ? -6.693 -7.449 6.494 1.00 94.94 159 THR A C 1
ATOM 1067 O O . THR A 1 159 ? -7.061 -6.812 5.507 1.00 94.94 159 THR A O 1
ATOM 1070 N N . LEU A 1 160 ? -5.596 -7.155 7.180 1.00 95.44 160 LEU A N 1
ATOM 1071 C CA . LEU A 1 160 ? -4.632 -6.137 6.800 1.00 95.44 160 LEU A CA 1
ATOM 1072 C C . LEU A 1 160 ? -3.373 -6.827 6.277 1.00 95.44 160 LEU A C 1
ATOM 1074 O O . LEU A 1 160 ? -2.808 -7.672 6.959 1.00 95.44 160 LEU A O 1
ATOM 1078 N N . THR A 1 161 ? -2.929 -6.481 5.077 1.00 97.19 161 THR A N 1
ATOM 1079 C CA . THR A 1 161 ? -1.653 -6.934 4.519 1.00 97.19 161 THR A CA 1
ATOM 1080 C C . THR A 1 161 ? -0.702 -5.751 4.483 1.00 97.19 161 THR A C 1
ATOM 1082 O O . THR A 1 161 ? -0.991 -4.743 3.841 1.00 97.19 161 THR A O 1
ATOM 1085 N N . LEU A 1 162 ? 0.415 -5.865 5.188 1.00 97.00 162 LEU A N 1
ATOM 1086 C CA . LEU A 1 162 ? 1.490 -4.883 5.186 1.00 97.00 162 LEU A CA 1
ATOM 1087 C C . LEU A 1 162 ? 2.537 -5.280 4.150 1.00 97.00 162 LEU A C 1
ATOM 1089 O O . LEU A 1 162 ? 2.827 -6.471 4.001 1.00 97.00 162 LEU A O 1
ATOM 1093 N N . ASN A 1 163 ? 3.126 -4.285 3.483 1.00 97.50 163 ASN A N 1
ATOM 1094 C CA . ASN A 1 163 ? 4.125 -4.497 2.434 1.00 97.50 163 ASN A CA 1
ATOM 1095 C C . ASN A 1 163 ? 3.645 -5.549 1.418 1.00 97.50 163 ASN A C 1
ATOM 1097 O O . ASN A 1 163 ? 4.303 -6.567 1.194 1.00 97.50 163 ASN A O 1
ATOM 1101 N N . ARG A 1 164 ? 2.433 -5.367 0.877 1.00 97.56 164 ARG A N 1
ATOM 1102 C CA . ARG A 1 164 ? 1.866 -6.306 -0.094 1.00 97.56 164 ARG A CA 1
ATOM 1103 C C . ARG A 1 164 ? 2.623 -6.148 -1.404 1.00 97.56 164 ARG A C 1
ATOM 1105 O O . ARG A 1 164 ? 2.526 -5.099 -2.030 1.00 97.56 164 ARG A O 1
ATOM 1112 N N . GLN A 1 165 ? 3.333 -7.190 -1.816 1.00 97.00 165 GLN A N 1
ATOM 1113 C CA . GLN A 1 165 ? 4.118 -7.196 -3.048 1.00 97.00 165 GLN A CA 1
ATOM 1114 C C . GLN A 1 165 ? 3.512 -8.181 -4.038 1.00 97.00 165 GLN A C 1
ATOM 1116 O O . GLN A 1 165 ? 3.252 -9.338 -3.695 1.00 97.00 165 GLN A O 1
ATOM 1121 N N . ARG A 1 166 ? 3.258 -7.709 -5.257 1.00 95.50 166 ARG A N 1
ATOM 1122 C CA . ARG A 1 166 ? 2.697 -8.498 -6.353 1.00 95.50 166 ARG A CA 1
ATOM 1123 C C . ARG A 1 166 ? 3.510 -8.249 -7.606 1.00 95.50 166 ARG A C 1
ATOM 1125 O O . ARG A 1 166 ? 3.626 -7.106 -8.035 1.00 95.50 166 ARG A O 1
ATOM 1132 N N . GLU A 1 167 ? 4.027 -9.321 -8.177 1.00 93.50 167 GLU A N 1
ATOM 1133 C CA . GLU A 1 167 ? 4.727 -9.296 -9.453 1.00 93.50 167 GLU A CA 1
ATOM 1134 C C . GLU A 1 167 ? 3.776 -9.790 -10.545 1.00 93.50 167 GLU A C 1
ATOM 1136 O O . GLU A 1 167 ? 3.128 -10.833 -10.400 1.00 93.50 167 GLU A O 1
ATOM 1141 N N . ALA A 1 168 ? 3.634 -9.001 -11.603 1.00 89.94 168 ALA A N 1
ATOM 1142 C CA . ALA A 1 168 ? 2.863 -9.368 -12.779 1.00 89.94 168 ALA A CA 1
ATOM 1143 C C . ALA A 1 168 ? 3.739 -10.136 -13.791 1.00 89.94 168 ALA A C 1
ATOM 1145 O O . ALA A 1 168 ? 4.965 -10.056 -13.733 1.00 89.94 168 ALA A O 1
ATOM 1146 N N . PRO A 1 169 ? 3.144 -10.886 -14.742 1.00 86.19 169 PRO A N 1
ATOM 1147 C CA . PRO A 1 169 ? 3.906 -11.665 -15.726 1.00 86.19 169 PRO A CA 1
ATOM 1148 C C . PRO A 1 169 ? 4.823 -10.838 -16.639 1.00 86.19 169 PRO A C 1
ATOM 1150 O O . PRO A 1 169 ? 5.706 -11.402 -17.277 1.00 86.19 169 PRO A O 1
ATOM 1153 N N . ASP A 1 170 ? 4.592 -9.527 -16.728 1.00 82.69 170 ASP A N 1
ATOM 1154 C CA . ASP A 1 170 ? 5.419 -8.566 -17.462 1.00 82.69 170 ASP A CA 1
ATOM 1155 C C . ASP A 1 170 ? 6.622 -8.056 -16.641 1.00 82.69 170 ASP A C 1
ATOM 1157 O O . ASP A 1 170 ? 7.361 -7.204 -17.120 1.00 82.69 170 ASP A O 1
ATOM 1161 N N . GLY A 1 171 ? 6.826 -8.564 -15.418 1.00 86.19 171 GLY A N 1
ATOM 1162 C CA . GLY A 1 171 ? 7.880 -8.128 -14.498 1.00 86.19 171 GLY A CA 1
ATOM 1163 C C . GLY A 1 171 ? 7.516 -6.881 -13.687 1.00 86.19 171 GLY A C 1
ATOM 1164 O O . GLY A 1 171 ? 8.325 -6.406 -12.891 1.00 86.19 171 GLY A O 1
ATOM 1165 N N . THR A 1 172 ? 6.301 -6.346 -13.841 1.00 90.94 172 THR A N 1
ATOM 1166 C CA . THR A 1 172 ? 5.862 -5.184 -13.067 1.00 90.94 172 THR A CA 1
ATOM 1167 C C . THR A 1 172 ? 5.680 -5.557 -11.597 1.00 90.94 172 THR A C 1
ATOM 1169 O O . THR A 1 172 ? 4.843 -6.395 -11.251 1.00 90.94 172 THR A O 1
ATOM 1172 N N . LEU A 1 173 ? 6.415 -4.884 -10.713 1.00 94.81 173 LEU A N 1
ATOM 1173 C CA . LEU A 1 173 ? 6.291 -5.014 -9.268 1.00 94.81 173 LEU A CA 1
ATOM 1174 C C . LEU A 1 173 ? 5.352 -3.936 -8.727 1.00 94.81 173 LEU A C 1
ATOM 1176 O O . LEU A 1 173 ? 5.624 -2.742 -8.827 1.00 94.81 173 LEU A O 1
ATOM 1180 N N . THR A 1 174 ? 4.256 -4.367 -8.110 1.00 96.19 174 THR A N 1
ATOM 1181 C CA . THR A 1 174 ? 3.341 -3.513 -7.346 1.00 96.19 174 THR A CA 1
ATOM 1182 C C . THR A 1 174 ? 3.572 -3.715 -5.860 1.00 96.19 174 THR A C 1
ATOM 1184 O O . THR A 1 174 ? 3.519 -4.845 -5.369 1.00 96.19 174 THR A O 1
ATOM 1187 N N . ILE A 1 175 ? 3.761 -2.617 -5.139 1.00 97.50 175 ILE A N 1
ATOM 1188 C CA . ILE A 1 175 ? 3.986 -2.588 -3.699 1.00 97.50 175 ILE A CA 1
ATOM 1189 C C . ILE A 1 175 ? 2.941 -1.690 -3.070 1.00 97.50 175 ILE A C 1
ATOM 1191 O O . ILE A 1 175 ? 2.879 -0.507 -3.382 1.00 97.50 175 ILE A O 1
ATOM 1195 N N . ASP A 1 176 ? 2.151 -2.248 -2.164 1.00 97.56 176 ASP A N 1
ATOM 1196 C CA . ASP A 1 176 ? 1.239 -1.487 -1.321 1.00 97.56 176 ASP A CA 1
ATOM 1197 C C . ASP A 1 176 ? 1.807 -1.478 0.106 1.00 97.56 176 ASP A C 1
ATOM 1199 O O . ASP A 1 176 ? 2.022 -2.548 0.690 1.00 97.56 176 ASP A O 1
ATOM 1203 N N . ALA A 1 177 ? 2.040 -0.303 0.698 1.00 97.12 177 ALA A N 1
ATOM 1204 C CA . ALA A 1 177 ? 2.513 -0.238 2.083 1.00 97.12 177 ALA A CA 1
ATOM 1205 C C . ALA A 1 177 ? 1.484 -0.858 3.033 1.00 97.12 177 ALA A C 1
ATOM 1207 O O . ALA A 1 177 ? 1.831 -1.657 3.909 1.00 97.12 177 ALA A O 1
ATOM 1208 N N . VAL A 1 178 ? 0.209 -0.529 2.808 1.00 97.00 178 VAL A N 1
ATOM 1209 C CA . VAL A 1 178 ? -0.930 -1.093 3.527 1.00 97.00 178 VAL A CA 1
ATOM 1210 C C . VAL A 1 178 ? -2.045 -1.440 2.548 1.00 97.00 178 VAL A C 1
ATOM 1212 O O . VAL A 1 178 ? -2.498 -0.605 1.767 1.00 97.00 178 VAL A O 1
ATOM 1215 N N . ALA A 1 179 ? -2.535 -2.672 2.644 1.00 96.62 179 ALA A N 1
ATOM 1216 C CA . ALA A 1 179 ? -3.702 -3.161 1.932 1.00 96.62 179 ALA A CA 1
ATOM 1217 C C . ALA A 1 179 ? -4.700 -3.774 2.920 1.00 96.62 179 ALA A C 1
ATOM 1219 O O . ALA A 1 179 ? -4.462 -4.851 3.467 1.00 96.62 179 ALA A O 1
ATOM 1220 N N . ALA A 1 180 ? -5.826 -3.106 3.148 1.00 9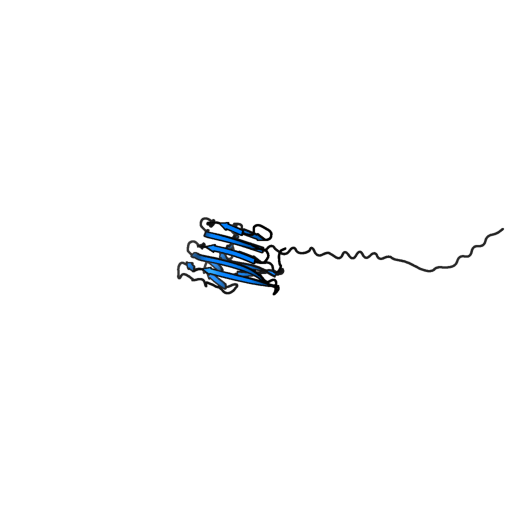4.94 180 ALA A N 1
ATOM 1221 C CA . ALA A 1 180 ? -6.918 -3.617 3.966 1.00 94.94 180 ALA A CA 1
ATOM 1222 C C . ALA A 1 180 ? -7.992 -4.249 3.078 1.00 94.94 180 ALA A C 1
ATOM 1224 O O . ALA A 1 180 ? -8.380 -3.672 2.067 1.00 94.94 180 ALA A O 1
ATOM 1225 N N . SER A 1 181 ? -8.484 -5.415 3.479 1.00 94.94 181 SER A N 1
ATOM 1226 C CA . SER A 1 181 ? -9.661 -6.074 2.915 1.00 94.94 181 SER A CA 1
ATOM 1227 C C . SER A 1 181 ? -10.677 -6.239 4.038 1.00 94.94 181 SER A C 1
ATOM 1229 O O . SER A 1 181 ? -10.476 -7.045 4.952 1.00 94.94 181 SER A O 1
ATOM 1231 N N . LEU A 1 182 ? -11.741 -5.446 3.989 1.00 91.75 182 LEU A N 1
ATOM 1232 C CA . LEU A 1 182 ? -12.766 -5.327 5.019 1.00 91.75 182 LEU A CA 1
ATOM 1233 C C . LEU A 1 182 ? -14.017 -6.119 4.634 1.00 91.75 182 LEU A C 1
ATOM 1235 O O . LEU A 1 182 ? -14.292 -6.351 3.455 1.00 91.75 182 LEU A O 1
ATOM 1239 N N . PHE A 1 183 ? -14.771 -6.554 5.644 1.00 89.94 183 PHE A N 1
ATOM 1240 C CA . PHE A 1 183 ? -16.070 -7.221 5.494 1.00 89.94 183 PHE A CA 1
ATOM 1241 C C . PHE A 1 183 ? -16.041 -8.421 4.531 1.00 89.94 183 PHE A C 1
ATOM 1243 O O . PHE A 1 183 ? -16.947 -8.613 3.726 1.00 89.94 183 PHE A O 1
ATOM 1250 N N . GLY A 1 184 ? -14.974 -9.224 4.584 1.00 85.81 184 GLY A N 1
ATOM 1251 C CA . GLY A 1 184 ? -14.806 -10.377 3.691 1.00 85.81 184 GLY A CA 1
ATOM 1252 C C . GLY A 1 184 ? -14.432 -10.017 2.247 1.00 85.81 184 GLY A C 1
ATOM 1253 O O . GLY A 1 184 ? -14.638 -10.834 1.356 1.00 85.81 184 GLY A O 1
ATOM 1254 N N . GLY A 1 185 ? -13.888 -8.817 2.015 1.00 89.06 185 GLY A N 1
ATOM 1255 C CA . GLY A 1 185 ? -13.441 -8.348 0.698 1.00 89.06 185 GLY A CA 1
ATOM 1256 C C . GLY A 1 185 ? -14.445 -7.464 -0.038 1.00 89.06 185 GLY A C 1
ATOM 1257 O O . GLY A 1 185 ? -14.217 -7.133 -1.197 1.00 89.06 185 GLY A O 1
ATOM 1258 N N . LEU A 1 186 ? -15.538 -7.061 0.618 1.00 89.62 186 LEU A N 1
ATOM 1259 C CA . LEU A 1 186 ? -16.510 -6.122 0.045 1.00 89.62 186 LEU A CA 1
ATOM 1260 C C . LEU A 1 186 ? -15.947 -4.707 -0.107 1.00 89.62 186 LEU A C 1
A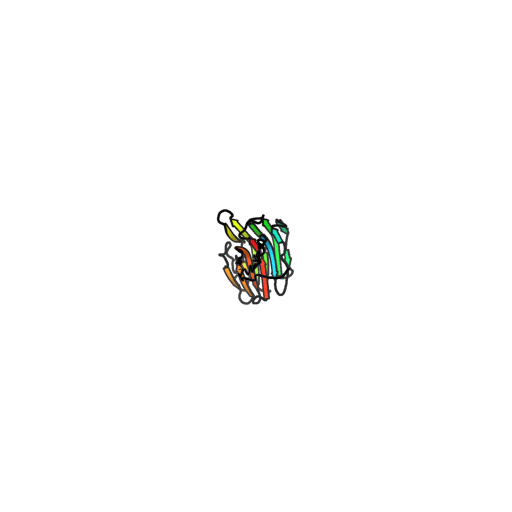TOM 1262 O O . LEU A 1 186 ? -16.435 -3.935 -0.929 1.00 89.62 186 LEU A O 1
ATOM 1266 N N . GLU A 1 187 ? -14.937 -4.368 0.688 1.00 91.12 187 GLU A N 1
ATOM 1267 C CA . GLU A 1 187 ? -14.251 -3.088 0.624 1.00 91.12 187 GLU A CA 1
ATOM 1268 C C . GLU A 1 187 ? -12.747 -3.310 0.749 1.00 91.12 187 GLU A C 1
ATOM 1270 O O . GLU A 1 187 ? -12.271 -4.031 1.628 1.00 91.12 187 GLU A O 1
ATOM 1275 N N . THR A 1 188 ? -11.997 -2.717 -0.172 1.00 93.62 188 THR A N 1
ATOM 1276 C CA . THR A 1 188 ? -10.545 -2.805 -0.233 1.00 93.62 188 THR A CA 1
ATOM 1277 C C . THR A 1 188 ? -9.953 -1.409 -0.227 1.00 93.62 188 THR A C 1
ATOM 1279 O O . THR A 1 188 ? -10.275 -0.579 -1.077 1.00 93.62 188 THR A O 1
ATOM 1282 N N . VAL A 1 189 ? -9.037 -1.182 0.707 1.00 94.12 189 VAL A N 1
ATOM 1283 C CA . VAL A 1 189 ? -8.311 0.077 0.864 1.00 94.12 189 VAL A CA 1
ATOM 1284 C C . VAL A 1 189 ? -6.834 -0.189 0.626 1.00 94.12 189 VAL A C 1
ATOM 1286 O O . VAL A 1 189 ? -6.243 -1.041 1.288 1.00 94.12 189 VAL A O 1
ATOM 1289 N N . THR A 1 190 ? -6.228 0.528 -0.312 1.00 96.12 190 THR A N 1
ATOM 1290 C CA . THR A 1 190 ? -4.787 0.467 -0.588 1.00 96.12 190 THR A CA 1
ATOM 1291 C C . THR A 1 190 ? -4.168 1.834 -0.377 1.00 96.12 190 THR A C 1
ATOM 1293 O O . THR A 1 190 ? -4.681 2.824 -0.895 1.00 96.12 190 THR A O 1
ATOM 1296 N N . ILE A 1 191 ? -3.083 1.888 0.391 1.00 96.00 191 ILE A N 1
ATOM 1297 C CA . ILE A 1 191 ? -2.443 3.133 0.821 1.00 96.00 191 ILE A CA 1
ATOM 1298 C C . ILE A 1 191 ? -0.949 3.032 0.560 1.00 96.00 191 ILE A C 1
ATOM 1300 O O . ILE A 1 191 ? -0.350 1.999 0.867 1.00 96.00 191 ILE A O 1
ATOM 1304 N N . ALA A 1 192 ? -0.389 4.119 0.025 1.00 96.88 192 ALA A N 1
ATOM 1305 C CA . ALA A 1 192 ? 0.966 4.228 -0.492 1.00 96.88 192 ALA A CA 1
ATOM 1306 C C . ALA A 1 192 ? 1.265 3.045 -1.423 1.00 96.88 192 ALA A C 1
ATOM 1308 O O . ALA A 1 192 ? 1.781 2.006 -1.012 1.00 96.88 192 ALA A O 1
ATOM 1309 N N . THR A 1 193 ? 0.823 3.180 -2.670 1.00 97.50 193 THR A N 1
ATOM 1310 C CA . THR A 1 193 ? 1.066 2.207 -3.733 1.00 97.50 193 THR A CA 1
ATOM 1311 C C . THR A 1 193 ? 2.210 2.694 -4.608 1.00 97.50 193 THR A C 1
ATOM 1313 O O . THR A 1 193 ? 2.249 3.860 -4.995 1.00 97.50 193 THR A O 1
ATOM 1316 N N . SER A 1 194 ? 3.128 1.806 -4.966 1.00 97.06 194 SER A N 1
ATOM 1317 C CA . SER A 1 194 ? 4.190 2.066 -5.937 1.00 97.06 194 SER A CA 1
ATOM 1318 C C . SER A 1 194 ? 4.278 0.911 -6.921 1.00 97.06 194 SER A C 1
ATOM 1320 O O . SER A 1 194 ? 4.266 -0.252 -6.529 1.00 97.06 194 SER A O 1
ATOM 1322 N N . VAL A 1 195 ? 4.328 1.243 -8.203 1.00 95.44 195 VAL A N 1
ATOM 1323 C CA . VAL A 1 195 ? 4.346 0.314 -9.327 1.00 95.44 195 VAL A CA 1
ATOM 1324 C C . VAL A 1 195 ? 5.572 0.633 -10.167 1.00 95.44 195 VAL A C 1
ATOM 1326 O O . VAL A 1 195 ? 5.705 1.756 -10.657 1.00 95.44 195 VAL A O 1
ATOM 1329 N N . CYS A 1 196 ? 6.452 -0.351 -10.322 1.00 93.31 196 CYS A N 1
ATOM 1330 C CA . CYS A 1 196 ? 7.645 -0.243 -11.150 1.00 93.31 196 CYS A CA 1
ATOM 1331 C C . CYS A 1 196 ? 7.679 -1.371 -12.162 1.00 93.31 196 CYS A C 1
ATOM 1333 O O . CYS A 1 196 ? 7.489 -2.532 -11.805 1.00 93.31 196 CYS A O 1
ATOM 1335 N N . ASN A 1 197 ? 7.962 -1.025 -13.406 1.00 88.75 197 ASN A N 1
ATOM 1336 C CA . ASN A 1 197 ? 8.229 -1.989 -14.453 1.00 88.75 197 ASN A CA 1
ATOM 1337 C C . ASN A 1 197 ? 9.653 -2.564 -14.323 1.00 88.75 197 ASN A C 1
ATOM 1339 O O . ASN A 1 197 ? 10.547 -1.906 -13.793 1.00 88.75 197 ASN A O 1
ATOM 1343 N N . ALA A 1 198 ? 9.863 -3.769 -14.849 1.00 80.75 198 ALA A N 1
ATOM 1344 C CA . ALA A 1 198 ? 11.166 -4.396 -15.053 1.00 80.75 198 ALA A CA 1
ATOM 1345 C C . ALA A 1 198 ? 11.898 -3.902 -16.311 1.00 80.75 198 ALA A C 1
ATOM 1347 O O . ALA A 1 198 ? 12.785 -4.587 -16.816 1.00 80.75 198 ALA A O 1
ATOM 1348 N N . ASP A 1 199 ? 11.544 -2.721 -16.817 1.00 76.56 199 ASP A N 1
ATOM 1349 C CA . ASP A 1 199 ? 12.200 -2.106 -17.964 1.00 76.56 199 ASP A CA 1
ATOM 1350 C C . ASP A 1 199 ? 12.408 -0.604 -17.744 1.00 76.56 199 ASP A C 1
ATOM 1352 O O . ASP A 1 199 ? 11.702 0.046 -16.967 1.00 76.56 199 ASP A O 1
ATOM 1356 N N . THR A 1 200 ? 13.391 -0.041 -18.445 1.00 65.50 200 THR A N 1
ATOM 1357 C CA . THR A 1 200 ? 13.612 1.405 -18.459 1.00 65.50 200 THR A CA 1
ATOM 1358 C C . THR A 1 200 ? 12.634 2.037 -19.431 1.00 65.50 200 THR A C 1
ATOM 1360 O O . THR A 1 200 ? 12.722 1.840 -20.640 1.00 65.50 200 THR A O 1
ATOM 1363 N N . LEU A 1 201 ? 11.718 2.840 -18.903 1.00 64.56 201 LEU A N 1
ATOM 1364 C CA . LEU A 1 201 ? 10.795 3.604 -19.729 1.00 64.56 201 LEU A CA 1
ATOM 1365 C C . LEU A 1 201 ? 11.566 4.777 -20.356 1.00 64.56 201 LEU A C 1
ATOM 1367 O O . LEU A 1 201 ? 12.078 5.631 -19.627 1.00 64.56 201 LEU A O 1
ATOM 1371 N N . THR A 1 202 ? 11.701 4.781 -21.684 1.00 60.94 202 THR A N 1
ATOM 1372 C CA . THR A 1 202 ? 12.381 5.832 -22.471 1.00 60.94 202 THR A CA 1
ATOM 1373 C C . THR A 1 202 ? 11.398 6.732 -23.193 1.00 60.94 202 THR A C 1
ATOM 1375 O O . THR A 1 202 ? 10.460 6.168 -23.803 1.00 60.94 202 THR A O 1
#

Secondary structure (DSSP, 8-state):
------------------------------PPPPEEEEEEEEEESS-EEEEEEEEESS--EEEES-EEETTTEEE--EEEEE-SSEEEEEEEEEEEESSSS-EEEEEEEEEEEEEETTTTEEEEEEEEES-EEE-SSS-EEPPSSPPTTEEEEETTTEEEEEEEEEE-TTSPEEEEEEEEEETTTTEEEEEEEEEE-SS---

Foldseek 3Di:
DDDDDDDDDDDDDPPPPPPPPPPPPPPPPPQFDWWKKAAKAKDFPDGDHGDWMDTPVPRQKTKDQWDDDPPAKIWGIKIWGGDQFKIKIKIAFIWGDLDPFKIKTFGMKMKMWGADPVVLAIDIFIATHFIWMGGPDDIDTDDGGDDEQDWDADPPWFIKTAQDWDADPQRKIKTFRIWTQTPNNNMIMTGTITIGGSDGDD

pLDDT: mean 85.13, std 16.96, range [38.31, 97.94]

Nearest PDB structures (foldseek):
  8ro1-assembly1_k  TM=4.370E-01  e=4.833E+00  Caenorhabditis elegans
  3pgw-assembly2_V  TM=4.042E-01  e=3.767E+00  Homo sapiens
  4m0h-assembly2_B  TM=2.758E-01  e=7.957E+00  Parabacteroides distasonis ATCC 8503

Mean predicted aligned error: 9.9 Å

Sequence (202 aa):
MKLMPRRAGRCAGILAIAAGVAFAAASPASAASPNRADAVRLSGIVDHGPVVESTYPGDSWNDATSISV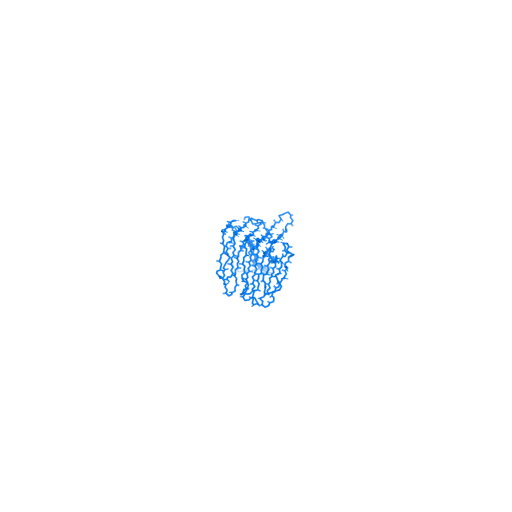PSLLTAGPVATVAISTAASATVSGLSLALTTAAALNADSLYSGCAYDVGSGVVSGTAQIGSGQITTPGAPIALATNPAPNTVISIPAVGTLTLNRQREAPDGTLTIDAVAASLFGGLETVTIATSVCNADTLT